Protein AF-A0A815SU12-F1 (afdb_monomer_lite)

Secondary structure (DSSP, 8-state):
-PPPEEE-TTT--EEEGGGSTT-TTSEEETTSGGGHHHHHHHHTTT----S--EEEHHHHHHHHHHHHHHHHHTT------------------TTSTTS----SEE--S-TTSSBTTT----SSEEEPPHHHHHHHHHHH-B---TT-EEESS---SSPPPP-S-EEPPPHHHHHHHHHHHHHHHHHHHHS-SS-TT--S--HHHHHHHHSS-HHHHHHHHHHHGGGSPPPSS--HHHHHHHHHHHHH----HHHHHHHTT----HHHHH-----TTTHHHHTTSSSSS--------

Sequence (297 aa):
MPPKIISCIWCSKITKKNSFDQTKSSWRNICTKGYQWIHQLIEERGSDLETEMLICGKCLTMLYEARKRRETANGGTSLSKRRNKIPKVTKQNDTLDNLINIEGFCGDGNDEEYCIWCLKYSTETVPLSAAERISLLCDYKIYCSPNVRRCVNRCLEIPVQRTNEPTRLTAKQTISIINDLIDEVNRVKLMPIFLENDSVGSEEDFTAWTGWNLNQLMEMTSLIAPHMYKSKHRSPFEAVCMYWIKLKTNLSFRQIGTIFKIQTTEESIRRRVPSEKYFKKSRKKTRSSKTGTRSCK

Structure (mmCIF, N/CA/C/O backbone):
data_AF-A0A815SU12-F1
#
_entry.id   AF-A0A815SU12-F1
#
loop_
_atom_site.group_PDB
_atom_site.id
_atom_site.type_symbol
_atom_site.label_atom_id
_atom_site.label_alt_id
_atom_site.label_comp_id
_atom_site.label_asym_id
_atom_site.label_entity_id
_atom_site.label_seq_id
_atom_site.pdbx_PDB_ins_code
_atom_site.Cartn_x
_atom_site.Cartn_y
_atom_site.Cartn_z
_atom_site.occupancy
_atom_site.B_iso_or_equiv
_atom_site.auth_seq_id
_atom_site.auth_comp_id
_atom_site.auth_asym_id
_atom_site.auth_atom_id
_atom_site.pdbx_PDB_model_num
ATOM 1 N N . MET A 1 1 ? -34.048 -19.976 50.543 1.00 58.56 1 MET A N 1
ATOM 2 C CA . MET A 1 1 ? -34.479 -18.650 50.043 1.00 58.56 1 MET A CA 1
ATOM 3 C C . MET A 1 1 ? -34.152 -18.557 48.559 1.00 58.56 1 MET A C 1
ATOM 5 O O . MET A 1 1 ? -33.020 -18.886 48.210 1.00 58.56 1 MET A O 1
ATOM 9 N N . PRO A 1 2 ? -35.102 -18.177 47.687 1.00 64.62 2 PRO A N 1
ATOM 10 C CA . PRO A 1 2 ? -34.825 -17.998 46.263 1.00 64.62 2 PRO A CA 1
ATOM 11 C C . PRO A 1 2 ? -33.762 -16.901 46.055 1.00 64.62 2 PRO A C 1
ATOM 13 O O . PRO A 1 2 ? -33.751 -15.915 46.799 1.00 64.62 2 PRO A O 1
ATOM 16 N N . PRO A 1 3 ? -32.841 -17.059 45.086 1.00 70.38 3 PRO A N 1
ATOM 17 C CA . PRO A 1 3 ? -31.810 -16.062 44.826 1.00 70.38 3 PRO A CA 1
ATOM 18 C C . PRO A 1 3 ? -32.461 -14.753 44.369 1.00 70.38 3 PRO A C 1
ATOM 20 O O . PRO A 1 3 ? -33.195 -14.738 43.382 1.00 70.38 3 PRO A O 1
ATOM 23 N N . LYS A 1 4 ? -32.178 -13.646 45.069 1.00 75.69 4 LYS A N 1
ATOM 24 C CA . LYS A 1 4 ? -32.625 -12.315 44.636 1.00 75.69 4 LYS A CA 1
ATOM 25 C C . LYS A 1 4 ? -32.015 -12.010 43.264 1.00 75.69 4 LYS A C 1
ATOM 27 O O . LYS A 1 4 ? -30.797 -12.099 43.084 1.00 75.69 4 LYS A O 1
ATOM 32 N N . ILE A 1 5 ? -32.870 -11.690 42.304 1.00 78.06 5 ILE A N 1
ATOM 33 C CA . ILE A 1 5 ? -32.485 -11.266 40.962 1.00 78.06 5 ILE A CA 1
ATOM 34 C C . ILE A 1 5 ? -32.312 -9.750 40.991 1.00 78.06 5 ILE A C 1
ATOM 36 O O . ILE A 1 5 ? -33.122 -9.051 41.593 1.00 78.06 5 ILE A O 1
ATOM 40 N N . ILE A 1 6 ? -31.250 -9.254 40.369 1.00 82.81 6 ILE A N 1
ATOM 41 C CA . ILE A 1 6 ? -30.993 -7.821 40.218 1.00 82.81 6 ILE A CA 1
ATOM 42 C C . ILE A 1 6 ? -30.807 -7.490 38.740 1.00 82.81 6 ILE A C 1
ATOM 44 O O . ILE A 1 6 ? -30.252 -8.294 37.988 1.00 82.81 6 ILE A O 1
ATOM 48 N N . SER A 1 7 ? -31.267 -6.315 38.324 1.00 84.19 7 SER A N 1
ATOM 49 C CA . SER A 1 7 ? -31.170 -5.828 36.949 1.00 84.19 7 SER A CA 1
ATOM 50 C C . SER A 1 7 ? -30.449 -4.481 36.894 1.00 84.19 7 SER A C 1
ATOM 52 O O . SER A 1 7 ? -30.470 -3.698 37.840 1.00 84.19 7 SER A O 1
ATOM 54 N N . CYS A 1 8 ? -29.754 -4.224 35.786 1.00 87.31 8 CYS A N 1
ATOM 55 C CA . CYS A 1 8 ? -29.162 -2.921 35.510 1.00 87.31 8 CYS A CA 1
ATOM 56 C C . CYS A 1 8 ? -30.258 -1.969 35.055 1.00 87.31 8 CYS A C 1
ATOM 58 O O . CYS A 1 8 ? -30.873 -2.223 34.025 1.00 87.31 8 CYS A O 1
ATOM 60 N N . ILE A 1 9 ? -30.424 -0.840 35.734 1.00 87.81 9 ILE A N 1
ATOM 61 C CA . ILE A 1 9 ? -31.431 0.159 35.358 1.00 87.81 9 ILE A CA 1
ATOM 62 C C . ILE A 1 9 ? -31.199 0.762 33.961 1.00 87.81 9 ILE A C 1
ATOM 64 O O . ILE A 1 9 ? -32.130 1.217 33.312 1.00 87.81 9 ILE A O 1
ATOM 68 N N . TRP A 1 10 ? -29.958 0.738 33.461 1.00 87.00 10 TRP A N 1
ATOM 69 C CA . TRP A 1 10 ? -29.617 1.364 32.180 1.00 87.00 10 TRP A CA 1
ATOM 70 C C . TRP A 1 10 ? -29.734 0.433 30.966 1.00 87.00 10 TRP A C 1
ATOM 72 O O . TRP A 1 10 ? -30.158 0.864 29.895 1.00 87.00 10 TRP A O 1
ATOM 82 N N . CYS A 1 11 ? -29.310 -0.826 31.110 1.00 88.56 11 CYS A N 1
ATOM 83 C CA . CYS A 1 11 ? -29.261 -1.799 30.009 1.00 88.56 11 CYS A CA 1
ATOM 84 C C . CYS A 1 11 ? -30.114 -3.048 30.245 1.00 88.56 11 CYS A C 1
ATOM 86 O O . CYS A 1 11 ? -29.986 -4.018 29.502 1.00 88.56 11 CYS A O 1
ATOM 88 N N . SER A 1 12 ? -30.901 -3.073 31.321 1.00 86.69 12 SER A N 1
ATOM 89 C CA . SER A 1 12 ? -31.755 -4.191 31.744 1.00 86.69 12 SER A CA 1
ATOM 90 C C . SER A 1 12 ? -31.038 -5.530 31.948 1.00 86.69 12 SER A C 1
ATOM 92 O O . SER A 1 12 ? -31.682 -6.555 32.150 1.00 86.69 12 SER A O 1
ATOM 94 N N . LYS A 1 13 ? -29.697 -5.558 31.938 1.00 86.38 13 LYS A N 1
ATOM 95 C CA . LYS A 1 13 ? -28.917 -6.782 32.153 1.00 86.38 13 LYS A CA 1
ATOM 96 C C . LYS A 1 13 ? -29.215 -7.358 33.534 1.00 86.38 13 LYS A C 1
ATOM 98 O O . LYS A 1 13 ? -29.107 -6.643 34.522 1.00 86.38 13 LYS A O 1
ATOM 103 N N . ILE A 1 14 ? -29.525 -8.648 33.598 1.00 84.38 14 ILE A N 1
ATOM 104 C CA . ILE A 1 14 ? -29.894 -9.347 34.831 1.00 84.38 14 ILE A CA 1
ATOM 105 C C . ILE A 1 14 ? -28.691 -10.120 35.393 1.00 84.38 14 ILE A C 1
ATOM 107 O O . ILE A 1 14 ? -27.918 -10.709 34.636 1.00 84.38 14 ILE A O 1
ATOM 111 N N . THR A 1 15 ? -28.527 -10.147 36.718 1.00 81.88 15 THR A N 1
ATOM 112 C CA . THR A 1 15 ? -27.584 -11.041 37.408 1.00 81.88 15 THR A CA 1
ATOM 113 C C . THR A 1 15 ? -28.170 -11.589 38.716 1.00 81.88 15 THR A C 1
ATOM 115 O O . THR A 1 15 ? -29.121 -11.041 39.275 1.00 81.88 15 THR A O 1
ATOM 118 N N . LYS A 1 16 ? -27.623 -12.705 39.213 1.00 79.31 16 LYS A N 1
ATOM 119 C CA . LYS A 1 16 ? -28.062 -13.344 40.468 1.00 79.31 16 LYS A CA 1
ATOM 120 C C . LYS A 1 16 ? -27.259 -12.774 41.644 1.00 79.31 16 LYS A C 1
ATOM 122 O O . LYS A 1 16 ? -26.034 -12.773 41.596 1.00 79.31 16 LYS A O 1
ATOM 127 N N . LYS A 1 17 ? -27.914 -12.342 42.730 1.00 67.12 17 LYS A N 1
ATOM 128 C CA . LYS A 1 17 ? -27.255 -11.692 43.891 1.00 67.12 17 LYS A CA 1
ATOM 129 C C . LYS A 1 17 ? -26.182 -12.562 44.570 1.00 67.12 17 LYS A C 1
ATOM 131 O O . LYS A 1 17 ? -25.240 -12.028 45.136 1.00 67.12 17 LYS A O 1
ATOM 136 N N . ASN A 1 18 ? -26.245 -13.888 44.438 1.00 62.38 18 ASN A N 1
ATOM 137 C CA . ASN A 1 18 ? -25.223 -14.790 44.988 1.00 62.38 18 ASN A CA 1
ATOM 138 C C . ASN A 1 18 ? -23.873 -14.717 44.239 1.00 62.38 18 ASN A C 1
ATOM 140 O O . ASN A 1 18 ? -22.867 -15.165 44.772 1.00 62.38 18 ASN A O 1
ATOM 144 N N . SER A 1 19 ? -23.823 -14.138 43.030 1.00 55.91 19 SER A N 1
ATOM 145 C CA . SER A 1 19 ? -22.572 -13.902 42.284 1.00 55.91 19 SER A CA 1
ATOM 146 C C . SER A 1 19 ? -21.975 -12.510 42.535 1.00 55.91 19 SER A C 1
ATOM 148 O O . SER A 1 19 ? -20.996 -12.119 41.891 1.00 55.91 19 SER A O 1
ATOM 150 N N . PHE A 1 20 ? -22.590 -11.722 43.421 1.00 51.97 20 PHE A N 1
ATOM 151 C CA . PHE A 1 20 ? -22.231 -10.322 43.633 1.00 51.97 20 PHE A CA 1
ATOM 152 C C . PHE A 1 20 ? -20.907 -10.173 44.391 1.00 51.97 20 PHE A C 1
ATOM 154 O O . PHE A 1 20 ? -20.149 -9.247 44.112 1.00 51.97 20 PHE A O 1
ATOM 161 N N . ASP A 1 21 ? -20.567 -11.122 45.270 1.00 50.25 21 ASP A N 1
ATOM 162 C CA . ASP A 1 21 ? -19.309 -11.079 46.027 1.00 50.25 21 ASP A CA 1
ATOM 163 C C . ASP A 1 21 ? -18.061 -11.311 45.162 1.00 50.25 21 ASP A C 1
ATOM 165 O O . ASP A 1 21 ? -17.010 -10.753 45.464 1.00 50.25 21 ASP A O 1
ATOM 169 N N . GLN A 1 22 ? -18.176 -12.022 44.034 1.00 47.34 22 GLN A N 1
ATOM 170 C CA . GLN A 1 22 ? -17.059 -12.217 43.095 1.00 47.34 22 GLN A CA 1
ATOM 171 C C . GLN A 1 22 ? -16.900 -11.064 42.091 1.00 47.34 22 GLN A C 1
ATOM 173 O O . GLN A 1 22 ? -15.888 -10.969 41.403 1.00 47.34 22 GLN A O 1
ATOM 178 N N . THR A 1 23 ? -17.882 -10.161 42.005 1.00 51.72 23 THR A N 1
ATOM 179 C CA . THR A 1 23 ? -17.911 -9.065 41.023 1.00 51.72 23 THR A CA 1
ATOM 180 C C . THR A 1 23 ? -18.267 -7.718 41.653 1.00 51.72 23 THR A C 1
ATOM 182 O O . THR A 1 23 ? -18.854 -6.856 40.990 1.00 51.72 23 THR A O 1
ATOM 185 N N . LYS A 1 24 ? -17.861 -7.490 42.914 1.00 48.62 24 LYS A N 1
ATOM 186 C CA . LYS A 1 24 ? -18.004 -6.201 43.629 1.00 48.62 24 LYS A CA 1
ATOM 187 C C . LYS A 1 24 ? -17.468 -4.995 42.843 1.00 48.62 24 LYS A C 1
ATOM 189 O O . LYS A 1 24 ? -17.856 -3.862 43.117 1.00 48.62 24 LYS A O 1
ATOM 194 N N . SER A 1 25 ? -16.613 -5.201 41.842 1.00 55.25 25 SER A N 1
ATOM 195 C CA . SER A 1 25 ? -16.131 -4.157 40.930 1.00 55.25 25 SER A CA 1
ATOM 196 C C . SER A 1 25 ? -17.114 -3.768 39.813 1.00 55.25 25 SER A C 1
ATOM 198 O O . SER A 1 25 ? -16.905 -2.739 39.179 1.00 55.25 25 SER A O 1
ATOM 200 N N . SER A 1 26 ? -18.191 -4.524 39.570 1.00 70.25 26 SER A N 1
ATOM 201 C CA . SER A 1 26 ? -19.014 -4.365 38.359 1.00 70.25 26 SER A CA 1
ATOM 202 C C . SER A 1 26 ? -20.442 -3.873 38.576 1.00 70.25 26 SER A C 1
ATOM 204 O O . SER A 1 26 ? -21.136 -3.657 37.590 1.00 70.25 26 SER A O 1
ATOM 206 N N . TRP A 1 27 ? -20.899 -3.660 39.809 1.00 81.00 27 TRP A N 1
ATOM 207 C CA . TRP A 1 27 ? -22.243 -3.135 40.073 1.00 81.00 27 TRP A CA 1
ATOM 208 C C . TRP A 1 27 ? -22.199 -2.081 41.175 1.00 81.00 27 TRP A C 1
ATOM 210 O O . TRP A 1 27 ? -21.445 -2.203 42.147 1.00 81.00 27 TRP A O 1
ATOM 220 N N . ARG A 1 28 ? -22.972 -1.010 41.007 1.00 82.31 28 ARG A N 1
ATOM 221 C CA . ARG A 1 28 ? -23.011 0.125 41.934 1.00 82.31 28 ARG A CA 1
ATOM 222 C C . ARG A 1 28 ? -24.454 0.478 42.257 1.00 82.31 28 ARG A C 1
ATOM 224 O O . ARG A 1 28 ? -25.295 0.518 41.364 1.00 82.31 28 ARG A O 1
ATOM 231 N N . ASN A 1 29 ? -24.708 0.733 43.537 1.00 83.31 29 ASN A N 1
ATOM 232 C CA . ASN A 1 29 ? -25.958 1.319 43.992 1.00 83.31 29 ASN A CA 1
ATOM 233 C C . ASN A 1 29 ? -25.878 2.837 43.788 1.00 83.31 29 ASN A C 1
ATOM 235 O O . ASN A 1 29 ? -24.994 3.498 44.345 1.00 83.31 29 ASN A O 1
ATOM 239 N N . ILE A 1 30 ? -26.780 3.365 42.964 1.00 82.06 30 ILE A N 1
ATOM 240 C CA . ILE A 1 30 ? -26.801 4.785 42.600 1.00 82.06 30 ILE A CA 1
ATOM 241 C C . ILE A 1 30 ? -27.661 5.637 43.538 1.00 82.06 30 ILE A C 1
ATOM 243 O O . ILE A 1 30 ? -27.731 6.845 43.355 1.00 82.06 30 ILE A O 1
ATOM 247 N N . CYS A 1 31 ? -28.249 5.076 44.596 1.00 79.50 31 CYS A N 1
ATOM 248 C CA . CYS A 1 31 ? -28.973 5.845 45.616 1.00 79.50 31 CYS A CA 1
ATOM 249 C C . CYS A 1 31 ? -28.047 6.670 46.537 1.00 79.50 31 CYS A C 1
ATOM 251 O O . CYS A 1 31 ? -28.515 7.344 47.451 1.00 79.50 31 CYS A O 1
ATOM 253 N N . THR A 1 32 ? -26.725 6.627 46.337 1.00 78.19 32 THR A N 1
ATOM 254 C CA . THR A 1 32 ? -25.772 7.431 47.118 1.00 78.19 32 THR A CA 1
ATOM 255 C C . THR A 1 32 ? -25.616 8.842 46.539 1.00 78.19 32 THR A C 1
ATOM 257 O O . THR A 1 32 ? -25.733 9.050 45.331 1.00 78.19 32 THR A O 1
ATOM 260 N N . LYS A 1 33 ? -25.294 9.830 47.394 1.00 74.31 33 LYS A N 1
ATOM 261 C CA . LYS A 1 33 ? -25.188 11.258 47.012 1.00 74.31 33 LYS A CA 1
ATOM 262 C C . LYS A 1 33 ? -24.281 11.518 45.796 1.00 74.31 33 LYS A C 1
ATOM 264 O O . LYS A 1 33 ? -24.535 12.446 45.039 1.00 74.31 33 LYS A O 1
ATOM 269 N N . GLY A 1 34 ? -23.258 10.688 45.570 1.00 76.69 34 GLY A N 1
ATOM 270 C CA . GLY A 1 34 ? -22.331 10.830 44.438 1.00 76.69 34 GLY A CA 1
ATOM 271 C C . GLY A 1 34 ? -22.946 10.580 43.053 1.00 76.69 34 GLY A C 1
ATOM 272 O O . GLY A 1 34 ? -22.363 10.987 42.047 1.00 76.69 34 GLY A O 1
ATOM 273 N N . TYR A 1 35 ? -24.123 9.950 42.985 1.00 83.62 35 TYR A N 1
ATOM 274 C CA . TYR A 1 35 ? -24.791 9.592 41.731 1.00 83.62 35 TYR A CA 1
ATOM 275 C C . TYR A 1 35 ? -26.110 10.340 41.504 1.00 83.62 35 TYR A C 1
ATOM 277 O O . TYR A 1 35 ? -26.849 9.970 40.602 1.00 83.62 35 TYR A O 1
ATOM 285 N N . GLN A 1 36 ? -26.401 11.414 42.250 1.00 81.88 36 GLN A N 1
ATOM 286 C CA . GLN A 1 36 ? -27.638 12.203 42.079 1.00 81.88 36 GLN A CA 1
ATOM 287 C C . GLN A 1 36 ? -27.864 12.690 40.639 1.00 81.88 36 GLN A C 1
ATOM 289 O O . GLN A 1 36 ? -28.989 12.723 40.162 1.00 81.88 36 GLN A O 1
ATOM 294 N N . TRP A 1 37 ? -26.794 12.994 39.906 1.00 83.69 37 TRP A N 1
ATOM 295 C CA . TRP A 1 37 ? -26.878 13.378 38.494 1.00 83.69 37 TRP A CA 1
ATOM 296 C C . TRP A 1 37 ? -27.376 12.247 37.573 1.00 83.69 37 TRP A C 1
ATOM 298 O O . TRP A 1 37 ? -27.890 12.519 36.495 1.00 83.69 37 TRP A O 1
ATOM 308 N N . ILE A 1 38 ? -27.222 10.980 37.976 1.00 85.12 38 ILE A N 1
ATOM 309 C CA . ILE A 1 38 ? -27.752 9.825 37.239 1.00 85.12 38 ILE A CA 1
ATOM 310 C C . ILE A 1 38 ? -29.265 9.714 37.448 1.00 85.12 38 ILE A C 1
ATOM 312 O O . ILE A 1 38 ? -29.958 9.308 36.523 1.00 85.12 38 ILE A O 1
ATOM 316 N N . HIS A 1 39 ? -29.786 10.113 38.616 1.00 82.62 39 HIS A N 1
ATOM 317 C CA . HIS A 1 39 ? -31.233 10.110 38.879 1.00 82.62 39 HIS A CA 1
ATOM 318 C C . HIS A 1 39 ? -31.974 11.008 37.893 1.00 82.62 39 HIS A C 1
ATOM 320 O O . HIS A 1 39 ? -32.926 10.547 37.283 1.00 82.62 39 HIS A O 1
ATOM 326 N N . GLN A 1 40 ? -31.457 12.212 37.626 1.00 80.75 40 GLN A N 1
ATOM 327 C CA . GLN A 1 40 ? -32.030 13.121 36.623 1.00 80.75 40 GLN A CA 1
ATOM 328 C C . GLN A 1 40 ? -32.138 12.467 35.233 1.00 80.75 40 GLN A C 1
ATOM 330 O O . GLN A 1 40 ? -33.163 12.574 34.572 1.00 80.75 40 GLN A O 1
ATOM 335 N N . LEU A 1 41 ? -31.115 11.712 34.811 1.00 82.50 41 LEU A N 1
ATOM 336 C CA . LEU A 1 41 ? -31.127 11.002 33.523 1.00 82.50 41 LEU A CA 1
ATOM 337 C C . LEU A 1 41 ? -32.112 9.823 33.487 1.00 82.50 41 LEU A C 1
ATOM 339 O O . LEU A 1 41 ? -32.550 9.413 32.413 1.00 82.50 41 LEU A O 1
ATOM 343 N N . ILE A 1 42 ? -32.405 9.226 34.642 1.00 82.50 42 ILE A N 1
ATOM 344 C CA . ILE A 1 42 ? -33.359 8.118 34.770 1.00 82.50 42 ILE A CA 1
ATOM 345 C C . ILE A 1 42 ? -34.792 8.659 34.817 1.00 82.50 42 ILE A C 1
ATOM 347 O O . ILE A 1 42 ? -35.667 8.098 34.158 1.00 82.50 42 ILE A O 1
ATOM 351 N N . GLU A 1 43 ? -35.015 9.769 35.521 1.00 80.75 43 GLU A N 1
ATOM 352 C CA . GLU A 1 43 ? -36.284 10.505 35.547 1.00 80.75 43 GLU A CA 1
ATOM 353 C C . GLU A 1 43 ? -36.673 10.989 34.144 1.00 80.75 43 GLU A C 1
ATOM 355 O O . GLU A 1 43 ? -37.800 10.758 33.713 1.00 80.75 43 GLU A O 1
ATOM 360 N N . GLU A 1 44 ? -35.725 11.541 33.374 1.00 79.50 44 GLU A N 1
ATOM 361 C CA . GLU A 1 44 ? -35.931 11.901 31.958 1.00 79.50 44 GLU A CA 1
ATOM 362 C C . GLU A 1 44 ? -36.373 10.707 31.089 1.00 79.50 44 GLU A C 1
ATOM 364 O O . GLU A 1 44 ? -37.023 10.885 30.059 1.00 79.50 44 GLU A O 1
ATOM 369 N N . ARG A 1 45 ? -36.032 9.479 31.494 1.00 77.00 45 ARG A N 1
ATOM 370 C CA . ARG A 1 45 ? -36.415 8.235 30.811 1.00 77.00 45 ARG A CA 1
ATOM 371 C C . ARG A 1 45 ? -37.750 7.652 31.279 1.00 77.00 45 ARG A C 1
ATOM 373 O O . ARG A 1 45 ? -38.154 6.624 30.738 1.00 77.00 45 ARG A O 1
ATOM 380 N N . GLY A 1 46 ? -38.415 8.266 32.259 1.00 71.00 46 GLY A N 1
ATOM 381 C CA . GLY A 1 46 ? -39.719 7.824 32.759 1.00 71.00 46 GLY A CA 1
ATOM 382 C C . GLY A 1 46 ? -39.689 6.467 33.466 1.00 71.00 46 GLY A C 1
ATOM 383 O O . GLY A 1 46 ? -40.611 5.677 33.303 1.00 71.00 46 GLY A O 1
ATOM 384 N N . SER A 1 47 ? -38.611 6.147 34.191 1.00 71.31 47 SER A N 1
ATOM 385 C CA . SER A 1 47 ? -38.531 4.907 34.980 1.00 71.31 47 SER A CA 1
ATOM 386 C C . SER A 1 47 ? -38.996 5.135 36.420 1.00 71.31 47 SER A C 1
ATOM 388 O O . SER A 1 47 ? -38.435 5.980 37.116 1.00 71.31 47 SER A O 1
ATOM 390 N N . ASP A 1 48 ? -39.978 4.353 36.874 1.00 60.94 48 ASP A N 1
ATOM 391 C CA . ASP A 1 48 ? -40.521 4.442 38.233 1.00 60.94 48 ASP A CA 1
ATOM 392 C C . ASP A 1 48 ? -39.482 4.038 39.300 1.00 60.94 48 ASP A C 1
ATOM 394 O O . ASP A 1 48 ? -38.807 3.009 39.205 1.00 60.94 48 ASP A O 1
ATOM 398 N N . LEU A 1 49 ? -39.341 4.880 40.330 1.00 59.91 49 LEU A N 1
ATOM 399 C CA . LEU A 1 49 ? -38.213 4.907 41.276 1.00 59.91 49 LEU A CA 1
ATOM 400 C C . LEU A 1 49 ? -38.297 3.915 42.462 1.00 59.91 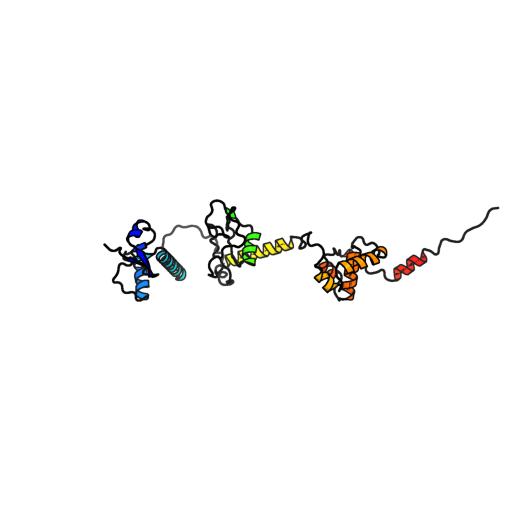49 LEU A C 1
ATOM 402 O O . LEU A 1 49 ? -37.511 4.020 43.402 1.00 59.91 49 LEU A O 1
ATOM 406 N N . GLU A 1 50 ? -39.213 2.945 42.467 1.00 57.88 50 GLU A N 1
ATOM 407 C CA . GLU A 1 50 ? -39.551 2.202 43.698 1.00 57.88 50 GLU A CA 1
ATOM 408 C C . GLU A 1 50 ? -38.576 1.073 44.103 1.00 57.88 50 GLU A C 1
ATOM 410 O O . GLU A 1 50 ? -38.678 0.536 45.207 1.00 57.88 50 GLU A O 1
ATOM 415 N N . THR A 1 51 ? -37.600 0.697 43.265 1.00 61.00 51 THR A N 1
ATOM 416 C CA . THR A 1 51 ? -36.708 -0.458 43.524 1.00 61.00 51 THR A CA 1
ATOM 417 C C . THR A 1 51 ? -35.223 -0.097 43.631 1.00 61.00 51 THR A C 1
ATOM 419 O O . THR A 1 51 ? -34.777 0.932 43.133 1.00 61.00 51 THR A O 1
ATOM 422 N N . GLU A 1 52 ? -34.439 -0.955 44.314 1.00 68.81 52 GLU A N 1
ATOM 423 C CA . GLU A 1 52 ? -32.977 -0.821 44.466 1.00 68.81 52 GLU A CA 1
ATOM 424 C C . GLU A 1 52 ? -32.313 -0.494 43.114 1.00 68.81 52 GLU A C 1
ATOM 426 O O . GLU A 1 52 ? -32.172 -1.359 42.247 1.00 68.81 52 GLU A O 1
ATOM 431 N N . MET A 1 53 ? -31.867 0.755 42.947 1.00 77.00 53 MET A N 1
ATOM 432 C CA . MET A 1 53 ? -31.279 1.211 41.693 1.00 77.00 53 MET A CA 1
ATOM 433 C C . MET A 1 53 ? -29.837 0.735 41.571 1.00 77.00 53 MET A C 1
ATOM 435 O O . MET A 1 53 ? -28.898 1.312 42.134 1.00 77.00 53 MET A O 1
ATOM 439 N N . LEU A 1 54 ? -29.660 -0.343 40.815 1.00 85.38 54 LEU A N 1
ATOM 440 C CA . LEU A 1 54 ? -28.356 -0.896 40.497 1.00 85.38 54 LEU A CA 1
ATOM 441 C C . LEU A 1 54 ? -27.994 -0.583 39.051 1.00 85.38 54 LEU A C 1
ATOM 443 O O . LEU A 1 54 ? -28.769 -0.799 38.121 1.00 85.38 54 LEU A O 1
ATOM 447 N N . ILE A 1 55 ? -26.769 -0.109 38.855 1.00 86.25 55 ILE A N 1
ATOM 448 C CA . ILE A 1 55 ? -26.182 0.082 37.532 1.00 86.25 55 ILE A CA 1
ATOM 449 C C . ILE A 1 55 ? -24.957 -0.813 37.385 1.00 86.25 55 ILE A C 1
ATOM 451 O O . ILE A 1 55 ? -24.154 -0.955 38.314 1.00 86.25 55 ILE A O 1
ATOM 455 N N . CYS A 1 56 ? -24.803 -1.433 36.216 1.00 88.00 56 CYS A N 1
ATOM 456 C CA . CYS A 1 56 ? -23.593 -2.184 35.915 1.00 88.00 56 CYS A CA 1
ATOM 457 C C . CYS A 1 56 ? -22.438 -1.228 35.570 1.00 88.00 56 CYS A C 1
ATOM 459 O O . CYS A 1 56 ? -22.644 -0.128 35.059 1.00 88.00 56 CYS A O 1
ATOM 461 N N . GLY A 1 57 ? -21.206 -1.664 35.814 1.00 82.88 57 GLY A N 1
ATOM 462 C CA . GLY A 1 57 ? -19.997 -0.855 35.689 1.00 82.88 57 GLY A CA 1
ATOM 463 C C . GLY A 1 57 ? -19.792 -0.345 34.270 1.00 82.88 57 GLY A C 1
ATOM 464 O O . GLY A 1 57 ? -19.428 0.807 34.096 1.00 82.88 57 GLY A O 1
ATOM 465 N N . LYS A 1 58 ? -20.136 -1.151 33.254 1.00 85.00 58 LYS A N 1
ATOM 466 C CA . LYS A 1 58 ? -20.083 -0.718 31.849 1.00 85.00 58 LYS A CA 1
ATOM 467 C C . LYS A 1 58 ? -20.997 0.482 31.592 1.00 85.00 58 LYS A C 1
ATOM 469 O O . LYS A 1 58 ? -20.562 1.470 31.016 1.00 85.00 58 LYS A O 1
ATOM 474 N N . CYS A 1 59 ? -22.249 0.412 32.047 1.00 85.94 59 CYS A N 1
ATOM 475 C CA . CYS A 1 59 ? -23.196 1.515 31.891 1.00 85.94 59 CYS A CA 1
ATOM 476 C C . CYS A 1 59 ? -22.785 2.735 32.711 1.00 85.94 59 CYS A C 1
ATOM 478 O O . CYS A 1 59 ? -22.893 3.853 32.222 1.00 85.94 59 CYS A O 1
ATOM 480 N N . LEU A 1 60 ? -22.254 2.526 33.916 1.00 86.25 60 LEU A N 1
ATOM 481 C CA . LEU A 1 60 ? -21.749 3.614 34.741 1.00 86.25 60 LEU A CA 1
ATOM 482 C C . LEU A 1 60 ? -20.593 4.359 34.061 1.00 86.25 60 LEU A C 1
ATOM 484 O O . LEU A 1 60 ? -20.624 5.585 33.995 1.00 86.25 60 LEU A O 1
ATOM 488 N N . THR A 1 61 ? -19.608 3.638 33.520 1.00 84.50 61 THR A N 1
ATOM 489 C CA . THR A 1 61 ? -18.481 4.234 32.786 1.00 84.50 61 THR A CA 1
ATOM 490 C C . THR A 1 61 ? -18.967 5.025 31.576 1.00 84.50 61 THR A C 1
ATOM 492 O O . THR A 1 61 ? -18.584 6.183 31.422 1.00 84.50 61 THR A O 1
ATOM 495 N N . MET A 1 62 ? -19.879 4.458 30.776 1.00 86.75 62 MET A N 1
ATOM 496 C CA . MET A 1 62 ? -20.461 5.168 29.629 1.00 86.75 62 MET A CA 1
ATOM 497 C C . MET A 1 62 ? -21.136 6.480 30.040 1.00 86.75 62 MET A C 1
ATOM 499 O O . MET A 1 62 ? -20.947 7.504 29.385 1.00 86.75 62 MET A O 1
ATOM 503 N N . LEU A 1 63 ? -21.898 6.476 31.138 1.00 86.81 63 LEU A N 1
ATOM 504 C CA . LEU A 1 63 ? -22.550 7.686 31.636 1.00 86.81 63 LEU A CA 1
ATOM 505 C C . LEU A 1 63 ? -21.536 8.737 32.103 1.00 86.81 63 LEU A C 1
ATOM 507 O O . LEU A 1 63 ? -21.714 9.922 31.822 1.00 86.81 63 LEU A O 1
ATOM 511 N N . TYR A 1 64 ? -20.467 8.329 32.794 1.00 85.62 64 TYR A N 1
ATOM 512 C CA . TYR A 1 64 ? -19.410 9.251 33.223 1.00 85.62 64 TYR A CA 1
ATOM 513 C C . TYR A 1 64 ? -18.696 9.900 32.041 1.00 85.62 64 TYR A C 1
ATOM 515 O O . TYR A 1 64 ? -18.447 11.106 32.055 1.00 85.62 64 TYR A O 1
ATOM 523 N N . GLU A 1 65 ? -18.387 9.123 31.008 1.00 84.12 65 GLU A N 1
ATOM 524 C CA . GLU A 1 65 ? -17.771 9.657 29.799 1.00 84.12 65 GLU A CA 1
ATOM 525 C C . GLU A 1 65 ? -18.703 10.617 29.067 1.00 84.12 65 GLU A C 1
ATOM 527 O O . GLU A 1 65 ? -18.274 11.704 28.681 1.00 84.12 65 GLU A O 1
ATOM 532 N N . ALA A 1 66 ? -19.983 10.264 28.925 1.00 82.75 66 ALA A N 1
ATOM 533 C CA . ALA A 1 66 ? -20.979 11.140 28.317 1.00 82.75 66 ALA A CA 1
ATOM 534 C C . ALA A 1 66 ? -21.098 12.471 29.077 1.00 82.75 66 ALA A C 1
ATOM 536 O O . ALA A 1 66 ? -21.141 13.538 28.463 1.00 82.75 66 ALA A O 1
ATOM 537 N N . ARG A 1 67 ? -21.078 12.424 30.414 1.00 83.50 67 ARG A N 1
ATOM 538 C CA . ARG A 1 67 ? -21.077 13.620 31.261 1.00 83.50 67 ARG A CA 1
ATOM 539 C C . ARG A 1 67 ? -19.820 14.464 31.053 1.00 83.50 67 ARG A C 1
ATOM 541 O O . ARG A 1 67 ? -19.936 15.663 30.815 1.00 83.50 67 ARG A O 1
ATOM 548 N N . LYS A 1 68 ? -18.635 13.849 31.077 1.00 79.94 68 LYS A N 1
ATOM 549 C CA . LYS A 1 68 ? -17.359 14.547 30.858 1.00 79.94 68 LYS A CA 1
ATOM 550 C C . LYS A 1 68 ? -17.327 15.242 29.494 1.00 79.94 68 LYS A C 1
ATOM 552 O O . LYS A 1 68 ? -16.879 16.380 29.407 1.00 79.94 68 LYS A O 1
ATOM 557 N N . ARG A 1 69 ? -17.870 14.594 28.453 1.00 76.94 69 ARG A N 1
ATOM 558 C CA . ARG A 1 69 ? -18.012 15.171 27.103 1.00 76.94 69 ARG A CA 1
ATOM 559 C C . ARG A 1 69 ? -18.932 16.399 27.094 1.00 76.94 69 ARG A C 1
ATOM 561 O O . ARG A 1 69 ? -18.613 17.382 26.430 1.00 76.94 69 ARG A O 1
ATOM 568 N N . ARG A 1 70 ? -20.037 16.381 27.853 1.00 77.56 70 ARG A N 1
ATOM 569 C CA . ARG A 1 70 ? -20.935 17.545 28.002 1.00 77.56 70 ARG A CA 1
ATOM 570 C C . ARG A 1 70 ? -20.273 18.697 28.760 1.00 77.56 70 ARG A C 1
ATOM 572 O O . ARG A 1 70 ? -20.423 19.843 28.355 1.00 77.56 70 ARG A O 1
ATOM 579 N N . GLU A 1 71 ? -19.505 18.409 29.809 1.00 75.75 71 GLU A N 1
ATOM 580 C CA . GLU A 1 71 ? -18.770 19.430 30.575 1.00 75.75 71 GLU A CA 1
ATOM 581 C C . GLU A 1 71 ? -17.673 20.108 29.729 1.00 75.75 71 GLU A C 1
ATOM 583 O O . GLU A 1 71 ? -17.472 21.318 29.832 1.00 75.75 71 GLU A O 1
ATOM 588 N N . THR A 1 72 ? -17.013 19.361 28.836 1.00 71.44 72 THR A N 1
ATOM 589 C CA . THR A 1 72 ? -16.047 19.923 27.876 1.00 71.44 72 THR A CA 1
ATOM 590 C C . THR A 1 72 ? -16.714 20.695 26.737 1.00 71.44 72 THR A C 1
ATOM 592 O O . THR A 1 72 ? -16.181 21.714 26.310 1.00 71.44 72 THR A O 1
ATOM 595 N N . ALA A 1 73 ? -17.880 20.246 26.260 1.00 65.81 73 ALA A N 1
ATOM 596 C CA . ALA A 1 73 ? -18.608 20.904 25.172 1.00 65.81 73 ALA A CA 1
ATOM 597 C C . ALA A 1 73 ? -19.258 22.225 25.611 1.00 65.81 73 ALA A C 1
ATOM 599 O O . ALA A 1 73 ? -19.290 23.181 24.844 1.00 65.81 73 ALA A O 1
ATOM 600 N N . ASN A 1 74 ? -19.716 22.306 26.861 1.00 63.50 74 ASN A N 1
ATOM 601 C CA . ASN A 1 74 ? -20.358 23.503 27.405 1.00 63.50 74 ASN A CA 1
ATOM 602 C C . ASN A 1 74 ? -19.363 24.515 28.006 1.00 63.50 74 ASN A C 1
ATOM 604 O O . ASN A 1 74 ? -19.772 25.389 28.766 1.00 63.50 74 ASN A O 1
ATOM 608 N N . GLY A 1 75 ? -18.067 24.416 27.679 1.00 51.44 75 GLY A N 1
ATOM 609 C CA . GLY A 1 75 ? -17.070 25.422 28.052 1.00 51.44 75 GLY A CA 1
ATOM 610 C C . GLY A 1 75 ? -16.882 25.564 29.562 1.00 51.44 75 GLY A C 1
ATOM 611 O O . GLY A 1 75 ? -16.959 26.672 30.085 1.00 51.44 75 GLY A O 1
ATOM 612 N N . GLY A 1 76 ? -16.651 24.450 30.266 1.00 41.94 76 GLY A N 1
ATOM 613 C CA . GLY A 1 76 ? -16.473 24.421 31.717 1.00 41.94 76 GLY A CA 1
ATOM 614 C C . GLY A 1 76 ? -15.425 25.411 32.241 1.00 41.94 76 GLY A C 1
ATOM 615 O O . GLY A 1 76 ? -14.231 25.115 32.309 1.00 41.94 76 GLY A O 1
ATOM 616 N N . THR A 1 77 ? -15.902 26.564 32.703 1.00 47.81 77 THR A N 1
ATOM 617 C CA . THR A 1 77 ? -15.244 27.481 33.632 1.00 47.81 77 THR A CA 1
ATOM 618 C C . THR A 1 77 ? -15.038 26.764 34.966 1.00 47.81 77 THR A C 1
ATOM 620 O O . THR A 1 77 ? -15.824 26.893 35.901 1.00 47.81 77 THR A O 1
ATOM 623 N N . SER A 1 78 ? -13.959 25.990 35.080 1.00 39.97 78 SER A N 1
ATOM 624 C CA . SER A 1 78 ? -13.498 25.490 36.376 1.00 39.97 78 SER A CA 1
ATOM 625 C C . SER A 1 78 ? -12.466 26.450 36.962 1.00 39.97 78 SER A C 1
ATOM 627 O O . SER A 1 78 ? -11.279 26.423 36.634 1.00 39.97 78 SER A O 1
ATOM 629 N N . LEU A 1 79 ? -12.943 27.305 37.864 1.00 46.47 79 LEU A N 1
ATOM 630 C CA . LEU A 1 79 ? -12.140 28.042 38.832 1.00 46.47 79 LEU A CA 1
ATOM 631 C C . LEU A 1 79 ? -11.321 27.064 39.693 1.00 46.47 79 LEU A C 1
ATOM 633 O O . LEU A 1 79 ? -11.838 26.498 40.652 1.00 46.47 79 LEU A O 1
ATOM 637 N N . SER A 1 80 ? -10.019 26.925 39.433 1.00 34.66 80 SER A N 1
ATOM 638 C CA . SER A 1 80 ? -9.077 26.488 40.473 1.00 34.66 80 SER A CA 1
ATOM 639 C C . SER A 1 80 ? -7.642 26.978 40.240 1.00 34.66 80 SER A C 1
ATOM 641 O O . SER A 1 80 ? -6.887 26.423 39.450 1.00 34.66 80 SER A O 1
ATOM 643 N N . LYS A 1 81 ? -7.291 28.009 41.019 1.00 36.91 81 LYS A N 1
ATOM 644 C CA . LYS A 1 81 ? -5.986 28.308 41.644 1.00 36.91 81 LYS A CA 1
ATOM 645 C C . LYS A 1 81 ? -4.724 28.363 40.762 1.00 36.91 81 LYS A C 1
ATOM 647 O O . LYS A 1 81 ? -3.991 27.396 40.602 1.00 36.91 81 LYS A O 1
ATOM 652 N N . ARG A 1 82 ? -4.402 29.609 40.383 1.00 42.34 82 ARG A N 1
ATOM 653 C CA . ARG A 1 82 ? -3.081 30.274 40.467 1.00 42.34 82 ARG A CA 1
ATOM 654 C C . ARG A 1 82 ? -1.888 29.366 40.828 1.00 42.34 82 ARG A C 1
ATOM 656 O O . ARG A 1 82 ? -1.660 29.069 41.999 1.00 42.34 82 ARG A O 1
ATOM 663 N N . ARG A 1 83 ? -1.004 29.156 39.851 1.00 34.34 83 ARG A N 1
ATOM 664 C CA . ARG A 1 83 ? 0.449 29.315 40.034 1.00 34.34 83 ARG A CA 1
ATOM 665 C C . ARG A 1 83 ? 1.074 29.782 38.720 1.00 34.34 83 ARG A C 1
ATOM 667 O O . ARG A 1 83 ? 0.931 29.137 37.690 1.00 34.34 83 ARG A O 1
ATOM 674 N N . ASN A 1 84 ? 1.721 30.942 38.785 1.00 40.38 84 ASN A N 1
ATOM 675 C CA . ASN A 1 84 ? 2.387 31.622 37.680 1.00 40.38 84 ASN A CA 1
ATOM 676 C C . ASN A 1 84 ? 3.403 30.712 36.976 1.00 40.38 84 ASN A C 1
ATOM 678 O O . ASN A 1 84 ? 4.372 30.285 37.603 1.00 40.38 84 ASN A O 1
ATOM 682 N N . LYS A 1 85 ? 3.246 30.518 35.663 1.00 35.28 85 LYS A N 1
ATOM 683 C CA . LYS A 1 85 ? 4.361 30.275 34.740 1.00 35.28 85 LYS A CA 1
ATOM 684 C C . LYS A 1 85 ? 4.113 31.054 33.445 1.00 35.28 85 LYS A C 1
ATOM 686 O O . LYS A 1 85 ? 3.173 30.782 32.715 1.00 35.28 85 LYS A O 1
ATOM 691 N N . ILE A 1 86 ? 4.960 32.069 33.289 1.00 35.62 86 ILE A N 1
ATOM 692 C CA . ILE A 1 86 ? 5.404 32.829 32.111 1.00 35.62 86 ILE A CA 1
ATOM 693 C C . ILE A 1 86 ? 4.745 32.423 30.772 1.00 35.62 86 ILE A C 1
ATOM 695 O O . ILE A 1 86 ? 4.815 31.252 30.392 1.00 35.62 86 ILE A O 1
ATOM 699 N N . PRO A 1 87 ? 4.182 33.383 30.012 1.00 36.44 87 PRO A N 1
ATOM 700 C CA . PRO A 1 87 ? 3.490 33.109 28.760 1.00 36.44 87 PRO A CA 1
ATOM 701 C C . PRO A 1 87 ? 4.484 32.678 27.677 1.00 36.44 87 PRO A C 1
ATOM 703 O O . PRO A 1 87 ? 5.351 33.446 27.261 1.00 36.44 87 PRO A O 1
ATOM 706 N N . LYS A 1 88 ? 4.346 31.445 27.182 1.00 36.91 88 LYS A N 1
ATOM 707 C CA . LYS A 1 88 ? 4.917 31.052 25.892 1.00 36.91 88 LYS A CA 1
ATOM 708 C C . LYS A 1 88 ? 3.846 31.221 24.826 1.00 36.91 88 LYS A C 1
ATOM 710 O O . LYS A 1 88 ? 2.916 30.431 24.762 1.00 36.91 88 LYS A O 1
ATOM 715 N N . VAL A 1 89 ? 4.026 32.285 24.045 1.00 32.94 89 VAL A N 1
ATOM 716 C CA . VAL A 1 89 ? 3.664 32.443 22.631 1.00 32.94 89 VAL A CA 1
ATOM 717 C C . VAL A 1 89 ? 2.455 31.615 22.199 1.00 32.94 89 VAL A C 1
ATOM 719 O O . VAL A 1 89 ? 2.571 30.447 21.830 1.00 32.94 89 VAL A O 1
ATOM 722 N N . THR A 1 90 ? 1.304 32.275 22.187 1.00 40.09 90 THR A N 1
ATOM 723 C CA . THR A 1 90 ? 0.104 31.869 21.463 1.00 40.09 90 THR A CA 1
ATOM 724 C C . THR A 1 90 ? 0.471 31.665 19.992 1.00 40.09 90 THR A C 1
ATOM 726 O O . THR A 1 90 ? 0.561 32.617 19.220 1.00 40.09 90 THR A O 1
ATOM 729 N N . LYS A 1 91 ? 0.711 30.415 19.586 1.00 37.53 91 LYS A N 1
ATOM 730 C CA . LYS A 1 91 ? 0.547 30.034 18.186 1.00 37.53 91 LYS A CA 1
ATOM 731 C C . LYS A 1 91 ? -0.935 29.764 17.986 1.00 37.53 91 LYS A C 1
ATOM 733 O O . LYS A 1 91 ? -1.452 28.751 18.443 1.00 37.53 91 LYS A O 1
ATOM 738 N N . GLN A 1 92 ? -1.592 30.724 17.344 1.00 41.25 92 GLN A N 1
ATOM 739 C CA . GLN A 1 92 ? -2.855 30.530 16.645 1.00 41.25 92 GLN A CA 1
ATOM 740 C C . GLN A 1 92 ? -2.782 29.213 15.862 1.00 41.25 92 GLN A C 1
ATOM 742 O O . GLN A 1 92 ? -1.913 29.092 15.008 1.00 41.25 92 GLN A O 1
ATOM 747 N N . ASN A 1 93 ? -3.629 28.236 16.190 1.00 40.88 93 ASN A N 1
ATOM 748 C CA . ASN A 1 93 ? -3.908 27.066 15.346 1.00 40.88 93 ASN A CA 1
ATOM 749 C C . ASN A 1 93 ? -5.261 26.397 15.683 1.00 40.88 93 ASN A C 1
ATOM 751 O O . ASN A 1 93 ? -5.497 25.266 15.273 1.00 40.88 93 ASN A O 1
ATOM 755 N N . ASP A 1 94 ? -6.175 27.086 16.378 1.00 45.16 94 ASP A N 1
ATOM 756 C CA . ASP A 1 94 ? -7.496 26.527 16.732 1.00 45.16 94 ASP A CA 1
ATOM 757 C C . ASP A 1 94 ? -8.520 26.580 15.579 1.00 45.16 94 ASP A C 1
ATOM 759 O O . ASP A 1 94 ? -9.654 26.137 15.725 1.00 45.16 94 ASP A O 1
ATOM 763 N N . THR A 1 95 ? -8.145 27.086 14.401 1.00 50.12 95 THR A N 1
ATOM 764 C CA . THR A 1 95 ? -9.039 27.183 13.233 1.00 50.12 95 THR A CA 1
ATOM 765 C C . THR A 1 95 ? -8.914 26.037 12.227 1.00 50.12 95 THR A C 1
ATOM 767 O O . THR A 1 95 ? -9.709 25.992 11.290 1.00 50.12 95 THR A O 1
ATOM 770 N N . LEU A 1 96 ? -7.974 25.095 12.396 1.00 49.31 96 LEU A N 1
ATOM 771 C CA . LEU A 1 96 ? -7.786 23.999 11.430 1.00 49.31 96 LEU A CA 1
ATOM 772 C C . LEU A 1 96 ? -8.501 22.685 11.788 1.00 49.31 96 LEU A C 1
ATOM 774 O O . LEU A 1 96 ? -8.673 21.847 10.905 1.00 49.31 96 LEU A O 1
ATOM 778 N N . ASP A 1 97 ? -8.957 22.505 13.033 1.00 50.16 97 ASP A N 1
ATOM 779 C CA . ASP A 1 97 ? -9.573 21.239 13.475 1.00 50.16 97 ASP A CA 1
ATOM 780 C C . ASP A 1 97 ? -10.932 20.943 12.808 1.00 50.16 97 ASP A C 1
ATOM 782 O O . ASP A 1 97 ? -11.392 19.806 12.832 1.00 50.16 97 ASP A O 1
ATOM 786 N N . ASN A 1 98 ? -11.543 21.926 12.134 1.00 53.09 98 ASN A N 1
ATOM 787 C CA . ASN A 1 98 ? -12.841 21.772 11.464 1.00 53.09 98 ASN A CA 1
ATOM 788 C C . ASN A 1 98 ? -12.765 21.492 9.952 1.00 53.09 98 ASN A C 1
ATOM 790 O O . ASN A 1 98 ? -13.810 21.320 9.326 1.00 53.09 98 ASN A O 1
ATOM 794 N N . LEU A 1 99 ? -11.579 21.482 9.333 1.00 51.12 99 LEU A N 1
ATOM 795 C CA . LEU A 1 99 ? -11.473 21.530 7.865 1.00 51.12 99 LEU A CA 1
ATOM 796 C C . LEU A 1 99 ? -11.321 20.173 7.167 1.00 51.12 99 LEU A C 1
ATOM 798 O O . LEU A 1 99 ? -11.569 20.105 5.966 1.00 51.12 99 LEU A O 1
ATOM 802 N N . ILE A 1 100 ? -10.941 19.095 7.864 1.00 56.47 100 ILE A N 1
ATOM 803 C CA . ILE A 1 100 ? -10.713 17.793 7.213 1.00 56.47 100 ILE A CA 1
ATOM 804 C C . ILE A 1 100 ? -11.193 16.638 8.100 1.00 56.47 100 ILE A C 1
ATOM 806 O O . ILE A 1 100 ? -10.401 15.943 8.734 1.00 56.47 100 ILE A O 1
ATOM 810 N N . ASN A 1 101 ? -12.509 16.428 8.120 1.00 57.12 101 ASN A N 1
ATOM 811 C CA . ASN A 1 101 ? -13.100 15.198 8.641 1.00 57.12 101 ASN A CA 1
ATOM 812 C C . ASN A 1 101 ? -13.127 14.162 7.516 1.00 57.12 101 ASN A C 1
ATOM 814 O O . ASN A 1 101 ? -13.910 14.300 6.576 1.00 57.12 101 ASN A O 1
ATOM 818 N N . ILE A 1 102 ? -12.277 13.138 7.604 1.00 62.78 102 ILE A N 1
ATOM 819 C CA . ILE A 1 102 ? -12.357 11.986 6.703 1.00 62.78 102 ILE A CA 1
ATOM 820 C C . ILE A 1 102 ? -13.143 10.886 7.414 1.00 62.78 102 ILE A C 1
ATOM 822 O O . ILE A 1 102 ? -12.765 10.439 8.497 1.00 62.78 102 ILE A O 1
ATOM 826 N N . GLU A 1 103 ? -14.262 10.488 6.816 1.00 65.38 103 GLU A N 1
ATOM 827 C CA . GLU A 1 103 ? -15.119 9.407 7.304 1.00 65.38 103 GLU A CA 1
ATOM 828 C C . GLU A 1 103 ? -14.771 8.082 6.601 1.00 65.38 103 GLU A C 1
ATOM 830 O O . GLU A 1 103 ? -14.188 8.071 5.517 1.00 65.38 103 GLU A O 1
ATOM 835 N N . GLY A 1 104 ? -15.132 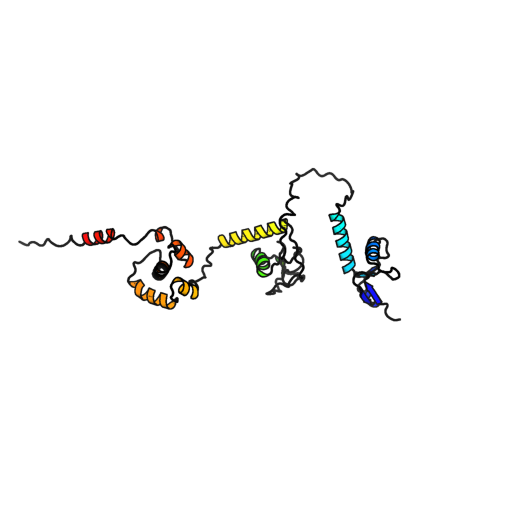6.948 7.211 1.00 67.75 104 GLY A N 1
ATOM 836 C CA . GLY A 1 104 ? -14.945 5.617 6.611 1.00 67.75 104 GLY A CA 1
ATOM 837 C C . GLY A 1 104 ? -13.674 4.868 7.026 1.00 67.75 104 GLY A C 1
ATOM 838 O O . GLY A 1 104 ? -13.386 3.820 6.447 1.00 67.75 104 GLY A O 1
ATOM 839 N N . PHE A 1 105 ? -12.948 5.364 8.031 1.00 71.06 105 PHE A N 1
ATOM 840 C CA . PHE A 1 105 ? -11.848 4.643 8.673 1.00 71.06 105 PHE A CA 1
ATOM 841 C C . PHE A 1 105 ? -12.292 3.972 9.971 1.00 71.06 105 PHE A C 1
ATOM 843 O O . PHE A 1 105 ? -13.180 4.467 10.663 1.00 71.06 105 PHE A O 1
ATOM 850 N N . CY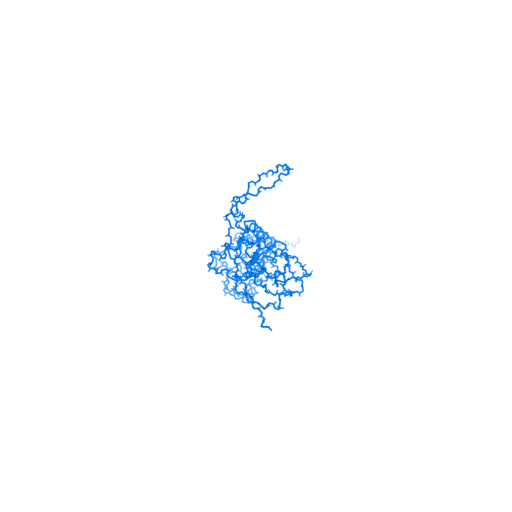S A 1 106 ? -11.649 2.861 10.318 1.00 68.81 106 CYS A N 1
ATOM 851 C CA . CYS A 1 106 ? -11.834 2.173 11.593 1.00 68.81 106 CYS A CA 1
ATOM 852 C C . CYS A 1 106 ? -10.592 2.384 12.478 1.00 68.81 106 CYS A C 1
ATOM 854 O O . CYS A 1 106 ? -9.478 2.117 12.033 1.00 68.81 106 CYS A O 1
ATOM 856 N N . GLY A 1 107 ? -10.766 2.822 13.728 1.00 65.38 107 GLY A N 1
ATOM 857 C CA . GLY A 1 107 ? -9.687 2.962 14.716 1.00 65.38 107 GLY A CA 1
ATOM 858 C C . GLY A 1 107 ? -9.553 4.376 15.290 1.00 65.38 107 GLY A C 1
ATOM 859 O O . GLY A 1 107 ? -9.538 5.358 14.554 1.00 65.38 107 GLY A O 1
ATOM 860 N N . ASP A 1 108 ? -9.429 4.475 16.617 1.00 57.56 108 ASP A N 1
ATOM 861 C CA . ASP A 1 108 ? -9.338 5.738 17.371 1.00 57.56 108 ASP A CA 1
ATOM 862 C C . ASP A 1 108 ? -7.899 6.222 17.616 1.00 57.56 108 ASP A C 1
ATOM 864 O O . ASP A 1 108 ? -7.689 7.350 18.067 1.00 57.56 108 ASP A O 1
ATOM 868 N N . GLY A 1 109 ? -6.902 5.402 17.275 1.00 57.69 109 GLY A N 1
ATOM 869 C CA . GLY A 1 109 ? -5.490 5.687 17.505 1.00 57.69 109 GLY A CA 1
ATOM 870 C C . GLY A 1 109 ? -5.008 5.396 18.932 1.00 57.69 109 GLY A C 1
ATOM 871 O O . GLY A 1 109 ? -3.842 5.671 19.222 1.00 57.69 109 GLY A O 1
ATOM 872 N N . ASN A 1 110 ? -5.831 4.809 19.812 1.00 61.72 110 ASN A N 1
ATOM 873 C CA . ASN A 1 110 ? -5.425 4.351 21.153 1.00 61.72 110 ASN A CA 1
ATOM 874 C C . ASN A 1 110 ? -4.880 2.911 21.124 1.00 61.72 110 ASN A C 1
ATOM 876 O O . ASN A 1 110 ? -5.265 2.029 21.892 1.00 61.72 110 ASN A O 1
ATOM 880 N N . ASP A 1 111 ? -3.949 2.658 20.211 1.00 69.56 111 ASP A N 1
ATOM 881 C CA . ASP A 1 111 ? -3.524 1.301 19.845 1.00 69.56 111 ASP A CA 1
ATOM 882 C C . ASP A 1 111 ? -2.283 0.844 20.619 1.00 69.56 111 ASP A C 1
ATOM 884 O O . ASP A 1 111 ? -1.630 -0.132 20.255 1.00 69.56 111 ASP A O 1
ATOM 888 N N . GLU A 1 112 ? -1.919 1.586 21.662 1.00 72.38 112 GLU A N 1
ATOM 889 C CA . GLU A 1 112 ? -0.642 1.433 22.358 1.00 72.38 112 GLU A CA 1
ATOM 890 C C . GLU A 1 112 ? -0.629 0.214 23.295 1.00 72.38 112 GLU A C 1
ATOM 892 O O . GLU A 1 112 ? 0.434 -0.333 23.595 1.00 72.38 112 GLU A O 1
ATOM 897 N N . GLU A 1 113 ? -1.808 -0.235 23.734 1.00 74.38 113 GLU A N 1
ATOM 898 C CA . GLU A 1 113 ? -1.965 -1.294 24.739 1.00 74.38 113 GLU A CA 1
ATOM 899 C C . GLU A 1 113 ? -2.233 -2.686 24.147 1.00 74.38 113 GLU A C 1
ATOM 901 O O . GLU A 1 113 ? -1.985 -3.700 24.803 1.00 74.38 113 GLU A O 1
ATOM 906 N N . TYR A 1 114 ? -2.735 -2.764 22.913 1.00 82.69 114 TYR A N 1
ATOM 907 C CA . TYR A 1 114 ? -3.207 -4.013 22.310 1.00 82.69 114 TYR A CA 1
ATOM 908 C C . TYR A 1 114 ? -2.529 -4.268 20.971 1.00 82.69 114 TYR A C 1
ATOM 910 O O . TYR A 1 114 ? -2.206 -3.348 20.227 1.00 82.69 114 TYR A O 1
ATOM 918 N N . CYS A 1 115 ? -2.374 -5.544 20.620 1.00 86.44 115 CYS A N 1
ATOM 919 C CA . CYS A 1 115 ? -1.974 -5.897 19.266 1.00 86.44 115 CYS A CA 1
ATOM 920 C C . CYS A 1 115 ? -3.055 -5.464 18.267 1.00 86.44 115 CYS A C 1
ATOM 922 O O . CYS A 1 115 ? -4.202 -5.899 18.381 1.00 86.44 115 CYS A O 1
ATOM 924 N N . ILE A 1 116 ? -2.679 -4.695 17.248 1.00 85.12 116 ILE A N 1
ATOM 925 C CA . ILE A 1 116 ? -3.610 -4.227 16.213 1.00 85.12 116 ILE A CA 1
ATOM 926 C C . ILE A 1 116 ? -4.215 -5.363 15.374 1.00 85.12 116 ILE A C 1
ATOM 928 O O . ILE A 1 116 ? -5.360 -5.255 14.953 1.00 85.12 116 ILE A O 1
ATOM 932 N N . TRP A 1 117 ? -3.509 -6.488 15.205 1.00 86.50 117 TRP A N 1
ATOM 933 C CA . TRP A 1 117 ? -4.037 -7.651 14.479 1.00 86.50 117 TRP A CA 1
ATOM 934 C C . TRP A 1 117 ? -5.035 -8.463 15.291 1.00 86.50 117 TRP A C 1
ATOM 936 O O . TRP A 1 117 ? -6.074 -8.834 14.768 1.00 86.50 117 TRP A O 1
ATOM 946 N N . CYS A 1 118 ? -4.724 -8.808 16.543 1.00 85.69 118 CYS A N 1
ATOM 947 C CA . CYS A 1 118 ? -5.555 -9.746 17.308 1.00 85.69 118 CYS A CA 1
ATOM 948 C C . CYS A 1 118 ? -6.401 -9.094 18.406 1.00 85.69 118 CYS A C 1
ATOM 950 O O . CYS A 1 118 ? -7.154 -9.806 19.071 1.00 85.69 118 CYS A O 1
ATOM 952 N N . LEU A 1 119 ? -6.262 -7.779 18.618 1.00 84.50 119 LEU A N 1
ATOM 953 C CA . LEU A 1 119 ? -6.925 -6.984 19.663 1.00 84.50 119 LEU A CA 1
ATOM 954 C C . LEU A 1 119 ? -6.744 -7.552 21.081 1.00 84.50 119 LEU A C 1
ATOM 956 O O . LEU A 1 119 ? -7.560 -7.328 21.973 1.00 84.50 119 LEU A O 1
ATOM 960 N N . LYS A 1 120 ? -5.668 -8.316 21.300 1.00 83.94 120 LYS A N 1
ATOM 961 C CA . LYS A 1 120 ? -5.310 -8.904 22.594 1.00 83.94 120 LYS A CA 1
ATOM 962 C C . LYS A 1 120 ? -4.044 -8.257 23.133 1.00 83.94 120 LYS A C 1
ATOM 964 O O . LYS A 1 120 ? -3.148 -7.885 22.375 1.00 83.94 120 LYS A O 1
ATOM 969 N N . TYR A 1 121 ? -3.973 -8.188 24.457 1.00 84.06 121 TYR A N 1
ATOM 970 C CA . TYR A 1 121 ? -2.751 -7.846 25.169 1.00 84.06 121 TYR A CA 1
ATOM 971 C C . TYR A 1 121 ? -1.700 -8.951 24.975 1.00 84.06 121 TYR A C 1
ATOM 973 O O . TYR A 1 121 ? -2.032 -10.141 24.972 1.00 84.06 121 TYR A O 1
ATOM 981 N N . SER A 1 122 ? -0.440 -8.557 24.805 1.00 81.69 122 SER A N 1
ATOM 982 C CA . SER A 1 122 ? 0.714 -9.453 24.689 1.00 81.69 122 SER A CA 1
ATOM 983 C C . SER A 1 122 ? 1.902 -8.817 25.400 1.00 81.69 122 SER A C 1
ATOM 985 O O . SER A 1 122 ? 2.096 -7.609 25.307 1.00 81.69 122 SER A O 1
ATOM 987 N N . THR A 1 123 ? 2.707 -9.623 26.089 1.00 81.06 123 THR A N 1
ATOM 988 C CA . THR A 1 123 ? 3.974 -9.178 26.693 1.00 81.06 123 THR A CA 1
ATOM 989 C C . THR A 1 123 ? 5.064 -8.981 25.641 1.00 81.06 123 THR A C 1
ATOM 991 O O . THR A 1 123 ? 5.950 -8.151 25.812 1.00 81.06 123 THR A O 1
ATOM 994 N N . GLU A 1 124 ? 4.977 -9.713 24.529 1.00 87.81 124 GLU A N 1
ATOM 995 C CA . GLU A 1 124 ? 5.892 -9.616 23.394 1.00 87.81 124 GLU A CA 1
ATOM 996 C C . GLU A 1 124 ? 5.189 -8.910 22.237 1.00 87.81 124 GLU A C 1
ATOM 998 O O . GLU A 1 124 ? 4.341 -9.488 21.541 1.00 87.81 124 GLU A O 1
ATOM 1003 N N . THR A 1 125 ? 5.514 -7.632 22.057 1.00 87.06 125 THR A N 1
ATOM 1004 C CA . THR A 1 125 ? 4.975 -6.789 20.987 1.00 87.06 125 THR A CA 1
ATOM 1005 C C . THR A 1 125 ? 6.078 -5.982 20.328 1.00 87.06 125 THR A C 1
ATOM 1007 O O . THR A 1 125 ? 6.977 -5.501 21.014 1.00 87.06 125 THR A O 1
ATOM 1010 N N . VAL A 1 126 ? 5.959 -5.770 19.023 1.00 88.81 126 VAL A N 1
ATOM 1011 C CA . VAL A 1 126 ? 6.843 -4.916 18.228 1.00 88.81 126 VAL A CA 1
ATOM 1012 C C . VAL A 1 126 ? 6.045 -3.759 17.623 1.00 88.81 126 VAL A C 1
ATOM 1014 O O . VAL A 1 126 ? 4.879 -3.959 17.267 1.00 88.81 126 VAL A O 1
ATOM 1017 N N . PRO A 1 127 ? 6.623 -2.548 17.534 1.00 89.06 127 PRO A N 1
ATOM 1018 C CA . PRO A 1 127 ? 5.978 -1.429 16.858 1.00 89.06 127 PRO A CA 1
ATOM 1019 C C . PRO A 1 127 ? 5.840 -1.723 15.363 1.00 89.06 127 PRO A C 1
ATOM 1021 O O . PRO A 1 127 ? 6.702 -2.383 14.780 1.00 89.06 127 PRO A O 1
ATOM 1024 N N . LEU A 1 128 ? 4.770 -1.229 14.741 1.00 87.75 128 LEU A N 1
ATOM 1025 C CA . LEU A 1 128 ? 4.624 -1.342 13.291 1.00 87.75 128 LEU A CA 1
ATOM 1026 C C . LEU A 1 128 ? 5.538 -0.348 12.579 1.00 87.75 128 LEU A C 1
ATOM 1028 O O . LEU A 1 128 ? 5.608 0.837 12.927 1.00 87.75 128 LEU A O 1
ATOM 1032 N N . SER A 1 129 ? 6.157 -0.821 11.507 1.00 86.81 129 SER A N 1
ATOM 1033 C CA . SER A 1 129 ? 6.791 0.028 10.505 1.00 86.81 129 SER A CA 1
ATOM 1034 C C . SER A 1 129 ? 5.764 0.925 9.800 1.00 86.81 129 SER A C 1
ATOM 1036 O O . SER A 1 129 ? 4.568 0.630 9.761 1.00 86.81 129 SER A O 1
ATOM 1038 N N . ALA A 1 130 ? 6.231 2.021 9.194 1.00 82.06 130 ALA A N 1
ATOM 1039 C CA . ALA A 1 130 ? 5.368 2.899 8.400 1.00 82.06 130 ALA A CA 1
ATOM 1040 C C . ALA A 1 130 ? 4.687 2.147 7.240 1.00 82.06 130 ALA A C 1
ATOM 1042 O O . ALA A 1 130 ? 3.503 2.344 6.996 1.00 82.06 130 ALA A O 1
ATOM 1043 N N . ALA A 1 131 ? 5.407 1.228 6.586 1.00 82.69 131 ALA A N 1
ATOM 1044 C CA . ALA A 1 131 ? 4.862 0.397 5.514 1.00 82.69 131 ALA A CA 1
ATOM 1045 C C . ALA A 1 131 ? 3.705 -0.496 5.999 1.00 82.69 131 ALA A C 1
ATOM 1047 O O . ALA A 1 131 ? 2.660 -0.547 5.356 1.00 82.69 131 ALA A O 1
ATOM 1048 N N . GLU A 1 132 ? 3.852 -1.144 7.161 1.00 86.06 132 GLU A N 1
ATOM 1049 C CA . GLU A 1 132 ? 2.781 -1.959 7.756 1.00 86.06 132 GLU A CA 1
ATOM 1050 C C . GLU A 1 132 ? 1.553 -1.107 8.115 1.00 86.06 132 GLU A C 1
ATOM 1052 O O . GLU A 1 132 ? 0.425 -1.514 7.843 1.00 86.06 132 GLU A O 1
ATOM 1057 N N . ARG A 1 133 ? 1.749 0.093 8.684 1.00 85.81 133 ARG A N 1
ATOM 1058 C CA . ARG A 1 133 ? 0.631 1.006 8.993 1.00 85.81 133 ARG A CA 1
ATOM 1059 C C . ARG A 1 133 ? -0.110 1.455 7.733 1.00 85.81 133 ARG A C 1
ATOM 1061 O O . ARG A 1 133 ? -1.332 1.560 7.753 1.00 85.81 133 ARG A O 1
ATOM 1068 N N . ILE A 1 134 ? 0.612 1.698 6.641 1.00 84.56 134 ILE A N 1
ATOM 1069 C CA . ILE A 1 134 ? 0.018 2.141 5.376 1.00 84.56 134 ILE A CA 1
ATOM 1070 C C . ILE A 1 134 ? -0.714 0.995 4.675 1.00 84.56 134 ILE A C 1
ATOM 1072 O O . ILE A 1 134 ? -1.807 1.221 4.167 1.00 84.56 134 ILE A O 1
ATOM 1076 N N . SER A 1 135 ? -0.200 -0.237 4.722 1.00 85.94 135 SER A N 1
ATOM 1077 C CA . SER A 1 135 ? -0.953 -1.416 4.261 1.00 85.94 135 SER A CA 1
ATOM 1078 C C . SER A 1 135 ? -2.256 -1.585 5.051 1.00 85.94 135 SER A C 1
ATOM 1080 O O . SER A 1 135 ? -3.317 -1.732 4.452 1.00 85.94 135 SER A O 1
ATOM 1082 N N . LEU A 1 136 ? -2.236 -1.428 6.382 1.00 86.12 136 LEU A N 1
ATOM 1083 C CA . LEU A 1 136 ? -3.469 -1.457 7.184 1.00 86.12 136 LEU A CA 1
ATOM 1084 C C . LEU A 1 136 ? -4.475 -0.368 6.781 1.00 86.12 136 LEU A C 1
ATOM 1086 O O . LEU A 1 136 ? -5.684 -0.620 6.736 1.00 86.12 136 LEU A O 1
ATOM 1090 N N . LEU A 1 137 ? -3.982 0.824 6.450 1.00 84.06 137 LEU A N 1
ATOM 1091 C CA . LEU A 1 137 ? -4.814 1.925 5.981 1.00 84.06 137 LEU A CA 1
ATOM 1092 C C . LEU A 1 137 ? -5.422 1.640 4.599 1.00 84.06 137 LEU A C 1
ATOM 1094 O O . LEU A 1 137 ? -6.618 1.849 4.410 1.00 84.06 137 LEU A O 1
ATOM 1098 N N . CYS A 1 138 ? -4.623 1.171 3.642 1.00 82.50 138 CYS A N 1
ATOM 1099 C CA . CYS A 1 138 ? -5.046 0.952 2.258 1.00 82.50 138 CYS A CA 1
ATOM 1100 C C . CYS A 1 138 ? -5.936 -0.286 2.104 1.00 82.50 138 CYS A C 1
ATOM 1102 O O . CYS A 1 138 ? -6.992 -0.208 1.476 1.00 82.50 138 CYS A O 1
ATOM 1104 N N . ASP A 1 139 ? -5.533 -1.404 2.707 1.00 85.31 139 ASP A N 1
ATOM 1105 C CA . ASP A 1 139 ? -6.154 -2.712 2.482 1.00 85.31 139 ASP A CA 1
ATOM 1106 C C . ASP A 1 139 ? -7.379 -2.914 3.381 1.00 85.31 139 ASP A C 1
ATOM 1108 O O . ASP A 1 139 ? -8.375 -3.516 2.976 1.00 85.31 139 ASP A O 1
ATOM 1112 N N . TYR A 1 140 ? -7.333 -2.366 4.599 1.00 82.88 140 TYR A N 1
ATOM 1113 C CA . TYR A 1 140 ? -8.346 -2.614 5.628 1.00 82.88 140 TYR A CA 1
ATOM 1114 C C . TYR A 1 140 ? -9.074 -1.354 6.101 1.00 82.88 140 TYR A C 1
ATOM 1116 O O . TYR A 1 140 ? -9.997 -1.457 6.910 1.00 82.88 140 TYR A O 1
ATOM 1124 N N . LYS A 1 141 ? -8.700 -0.166 5.601 1.00 83.06 141 LYS A N 1
ATOM 1125 C CA . LYS A 1 141 ? -9.235 1.132 6.059 1.00 83.06 141 LYS A CA 1
ATOM 1126 C C . LYS A 1 141 ? -9.059 1.338 7.565 1.00 83.06 141 LYS A C 1
ATOM 1128 O O . LYS A 1 141 ? -9.890 1.981 8.210 1.00 83.06 141 LYS A O 1
ATOM 1133 N N . ILE A 1 142 ? -7.988 0.786 8.136 1.00 83.62 142 ILE A N 1
ATOM 1134 C CA . ILE A 1 142 ? -7.698 0.893 9.564 1.00 83.62 142 ILE A CA 1
ATOM 1135 C C . ILE A 1 142 ? -6.674 2.003 9.775 1.00 83.62 142 ILE A C 1
ATOM 1137 O O . ILE A 1 142 ? -5.527 1.895 9.343 1.00 83.62 142 ILE A O 1
ATOM 1141 N N . TYR A 1 143 ? -7.080 3.060 10.475 1.00 82.75 143 TYR A N 1
ATOM 1142 C CA . TYR A 1 143 ? -6.126 4.049 10.958 1.00 82.75 143 TYR A CA 1
ATOM 1143 C C . TYR A 1 143 ? -5.402 3.498 12.185 1.00 82.75 143 TYR A C 1
ATOM 1145 O O . TYR A 1 143 ? -6.038 3.005 13.118 1.00 82.75 143 TYR A O 1
ATOM 1153 N N . CYS A 1 144 ? -4.074 3.613 12.177 1.00 82.75 144 CYS A N 1
ATOM 1154 C CA . CYS A 1 144 ? -3.230 3.200 13.288 1.00 82.75 144 CYS A CA 1
ATOM 1155 C C . CYS A 1 144 ? -2.323 4.350 13.726 1.00 82.75 144 CYS A C 1
ATOM 1157 O O . CYS A 1 144 ? -1.727 5.029 12.883 1.00 82.75 144 CYS A O 1
ATOM 1159 N N . SER A 1 145 ? -2.171 4.553 15.035 1.00 81.25 145 SER A N 1
ATOM 1160 C CA . SER A 1 145 ? -1.246 5.572 15.549 1.00 81.25 145 SER A CA 1
ATOM 1161 C C . SER A 1 145 ? 0.226 5.167 15.350 1.00 81.25 145 SER A C 1
ATOM 1163 O O . SER A 1 145 ? 0.525 3.986 15.181 1.00 81.25 145 SER A O 1
ATOM 1165 N N . PRO A 1 146 ? 1.196 6.104 15.394 1.00 81.56 146 PRO A N 1
ATOM 1166 C CA . PRO A 1 146 ? 2.619 5.776 15.228 1.00 81.56 146 PRO A CA 1
ATOM 1167 C C . PRO A 1 146 ? 3.165 4.790 16.271 1.00 81.56 146 PRO A C 1
ATOM 1169 O O . PRO A 1 146 ? 4.142 4.092 16.012 1.00 81.56 146 PRO A O 1
ATOM 1172 N N . ASN A 1 147 ? 2.522 4.728 17.440 1.00 83.38 147 ASN A N 1
ATOM 1173 C CA . ASN A 1 147 ? 2.910 3.883 18.567 1.00 83.38 147 ASN A CA 1
ATOM 1174 C C . ASN A 1 147 ? 2.221 2.511 18.561 1.00 83.38 147 ASN A C 1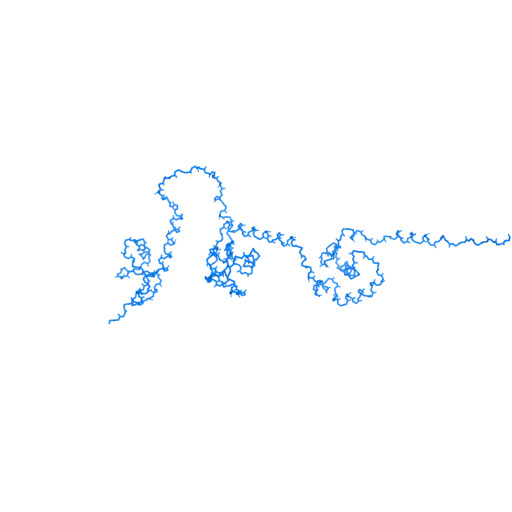
ATOM 1176 O O . ASN A 1 147 ? 2.423 1.725 19.491 1.00 83.38 147 ASN A O 1
ATOM 1180 N N . VAL A 1 148 ? 1.410 2.225 17.539 1.00 87.00 148 VAL A N 1
ATOM 1181 C CA . VAL A 1 148 ? 0.707 0.954 17.379 1.00 87.00 148 VAL A CA 1
ATOM 1182 C C . VAL A 1 148 ? 1.676 -0.224 17.368 1.00 87.00 148 VAL A C 1
ATOM 1184 O O . VAL A 1 148 ? 2.785 -0.154 16.823 1.00 87.00 148 VAL A O 1
ATOM 1187 N N . ARG A 1 149 ? 1.242 -1.340 17.957 1.00 87.69 149 ARG A N 1
ATOM 1188 C CA . ARG A 1 149 ? 2.064 -2.542 18.088 1.00 87.69 149 ARG A CA 1
ATOM 1189 C C . ARG A 1 149 ? 1.362 -3.780 17.557 1.00 87.69 149 ARG A C 1
ATOM 1191 O O . ARG A 1 149 ? 0.134 -3.877 17.546 1.00 87.69 149 ARG A O 1
ATOM 1198 N N . ARG A 1 150 ? 2.158 -4.775 17.175 1.00 88.81 150 ARG A N 1
ATOM 1199 C CA . ARG A 1 150 ? 1.701 -6.135 16.879 1.00 88.81 150 ARG A CA 1
ATOM 1200 C C . ARG A 1 150 ? 2.422 -7.151 17.740 1.00 88.81 150 ARG A C 1
ATOM 1202 O O . ARG A 1 150 ? 3.577 -6.965 18.104 1.00 88.81 150 ARG A O 1
ATOM 1209 N N . CYS A 1 151 ? 1.743 -8.238 18.075 1.00 88.94 151 CYS A N 1
ATOM 1210 C CA . CYS A 1 151 ? 2.368 -9.361 18.762 1.00 88.94 151 CYS A CA 1
ATOM 1211 C C . CYS A 1 151 ? 3.319 -10.115 17.825 1.00 88.94 151 CYS A C 1
ATOM 1213 O O . CYS A 1 151 ? 3.020 -10.282 16.643 1.00 88.94 151 CYS A O 1
ATOM 1215 N N . VAL A 1 152 ? 4.430 -10.612 18.370 1.00 85.38 152 VAL A N 1
ATOM 1216 C CA . VAL A 1 152 ? 5.436 -11.368 17.600 1.00 85.38 152 VAL A CA 1
ATOM 1217 C C . VAL A 1 152 ? 4.932 -12.772 17.250 1.00 85.38 152 VAL A C 1
ATOM 1219 O O . VAL A 1 152 ? 5.081 -13.222 16.122 1.00 85.38 152 VAL A O 1
ATOM 1222 N N . ASN A 1 153 ? 4.256 -13.433 18.196 1.00 80.62 153 ASN A N 1
ATOM 1223 C CA . ASN A 1 153 ? 3.938 -14.865 18.102 1.00 80.62 153 ASN A CA 1
ATOM 1224 C C . ASN A 1 153 ? 2.542 -15.180 17.542 1.00 80.62 153 ASN A C 1
ATOM 1226 O O . ASN A 1 153 ? 2.177 -16.345 17.410 1.00 80.62 153 ASN A O 1
ATOM 1230 N N . ARG A 1 154 ? 1.718 -14.166 17.254 1.00 73.56 154 ARG A N 1
ATOM 1231 C CA . ARG A 1 154 ? 0.395 -14.355 16.635 1.00 73.56 154 ARG A CA 1
ATOM 1232 C C . ARG A 1 154 ? 0.284 -13.483 15.393 1.00 73.56 154 ARG A C 1
ATOM 1234 O O . ARG A 1 154 ? -0.328 -12.418 15.425 1.00 73.56 154 ARG A O 1
ATOM 1241 N N . CYS A 1 155 ? 0.894 -13.949 14.310 1.00 64.75 155 CYS A N 1
ATOM 1242 C CA . CYS A 1 155 ? 0.688 -13.387 12.983 1.00 64.75 155 CYS A CA 1
ATOM 1243 C C . CYS A 1 155 ? -0.652 -13.892 12.449 1.00 64.75 155 CYS A C 1
ATOM 1245 O O . CYS A 1 155 ? -0.757 -15.024 11.986 1.00 64.75 155 CYS A O 1
ATOM 1247 N N . LEU A 1 156 ? -1.691 -13.070 12.575 1.00 73.56 156 LEU A N 1
ATOM 1248 C CA . LEU A 1 156 ? -2.904 -13.267 11.791 1.00 73.56 156 LEU A CA 1
ATOM 1249 C C . LEU A 1 156 ? -2.652 -12.699 10.392 1.00 73.56 156 LEU A C 1
ATOM 1251 O O . LEU A 1 156 ? -2.076 -11.621 10.277 1.00 73.56 156 LEU A O 1
ATOM 1255 N N . GLU A 1 157 ? -3.096 -13.401 9.351 1.00 74.69 157 GLU A N 1
ATOM 1256 C CA . GLU A 1 157 ? -3.029 -12.891 7.972 1.00 74.69 157 GLU A CA 1
ATOM 1257 C C . GLU A 1 157 ? -3.955 -11.683 7.781 1.00 74.69 157 GLU A C 1
ATOM 1259 O O . GLU A 1 157 ? -3.607 -10.728 7.093 1.00 74.69 157 GLU A O 1
ATOM 1264 N N . ILE A 1 158 ? -5.107 -11.701 8.458 1.00 79.44 158 ILE A N 1
ATOM 1265 C CA . ILE A 1 158 ? -6.136 -10.664 8.384 1.00 79.44 158 ILE A CA 1
ATOM 1266 C C . ILE A 1 158 ? -6.296 -10.034 9.778 1.00 79.44 158 ILE A C 1
ATOM 1268 O O . ILE A 1 158 ? -6.484 -10.769 10.756 1.00 79.44 158 ILE A O 1
ATOM 1272 N N . PRO A 1 159 ? -6.221 -8.697 9.912 1.00 80.69 159 PRO A N 1
ATOM 1273 C CA . PRO A 1 159 ? -6.462 -8.027 11.181 1.00 80.69 159 PRO A CA 1
ATOM 1274 C C . PRO A 1 159 ? -7.919 -8.217 11.617 1.00 80.69 159 PRO A C 1
ATOM 1276 O O . PRO A 1 159 ? -8.854 -8.090 10.826 1.00 80.69 159 PRO A O 1
ATOM 1279 N N . VAL A 1 160 ? -8.122 -8.509 12.902 1.00 78.00 160 VAL A N 1
ATOM 1280 C CA . VAL A 1 160 ? -9.453 -8.560 13.506 1.00 78.00 160 VAL A CA 1
ATOM 1281 C C . VAL A 1 160 ? -10.065 -7.173 13.393 1.00 78.00 160 VAL A C 1
ATOM 1283 O O . VAL A 1 160 ? -9.539 -6.195 13.925 1.00 78.00 160 VAL A O 1
ATOM 1286 N N . GLN A 1 161 ? -11.191 -7.104 12.690 1.00 68.44 161 GLN A N 1
ATOM 1287 C CA . GLN A 1 161 ? -11.874 -5.853 12.427 1.00 68.44 161 GLN A CA 1
ATOM 1288 C C . GLN A 1 161 ? -12.280 -5.205 13.753 1.00 68.44 161 GLN A C 1
ATOM 1290 O O . GLN A 1 161 ? -13.006 -5.787 14.566 1.00 68.44 161 GLN A O 1
ATOM 1295 N N . ARG A 1 162 ? -11.791 -3.986 13.982 1.00 66.56 162 ARG A N 1
ATOM 1296 C CA . ARG A 1 162 ? -12.318 -3.129 15.041 1.00 66.56 162 ARG A CA 1
ATOM 1297 C C . ARG A 1 162 ? -13.763 -2.832 14.667 1.00 66.56 162 ARG A C 1
ATOM 1299 O O . ARG A 1 162 ? -14.041 -2.552 13.506 1.00 66.56 162 ARG A O 1
ATOM 1306 N N . THR A 1 163 ? -14.670 -3.010 15.622 1.00 56.59 163 THR A N 1
ATOM 1307 C CA . THR A 1 163 ? -16.123 -2.860 15.454 1.00 56.59 163 THR A CA 1
ATOM 1308 C C . THR A 1 163 ? -16.484 -1.694 14.532 1.00 56.59 163 THR A C 1
ATOM 1310 O O . THR A 1 163 ? -15.830 -0.661 14.613 1.00 56.59 163 THR A O 1
ATOM 1313 N N . ASN A 1 164 ? -17.527 -1.880 13.708 1.00 53.84 164 ASN A N 1
ATOM 1314 C CA . ASN A 1 164 ? -18.033 -1.036 12.604 1.00 53.84 164 ASN A CA 1
ATOM 1315 C C . ASN A 1 164 ? -18.359 0.445 12.924 1.00 53.84 164 ASN A C 1
ATOM 1317 O O . ASN A 1 164 ? -19.203 1.039 12.257 1.00 53.84 164 ASN A O 1
ATOM 1321 N N . GLU A 1 165 ? -17.760 1.056 13.939 1.00 54.59 165 GLU A N 1
ATOM 1322 C CA . GLU A 1 165 ? -17.915 2.470 14.242 1.00 54.59 165 GLU A CA 1
ATOM 1323 C C . GLU A 1 165 ? -16.876 3.267 13.440 1.00 54.59 165 GLU A C 1
ATOM 1325 O O . GLU A 1 165 ? -15.688 3.253 13.785 1.00 54.59 165 GLU A O 1
ATOM 1330 N N . PRO A 1 166 ? -17.288 3.948 12.351 1.00 59.41 166 PRO A N 1
ATOM 1331 C CA . PRO A 1 166 ? -16.391 4.808 11.602 1.00 59.41 166 PRO A CA 1
ATOM 1332 C C . PRO A 1 166 ? -15.840 5.863 12.552 1.00 59.41 166 PRO A C 1
ATOM 1334 O O . PRO A 1 166 ? -16.578 6.630 13.175 1.00 59.41 166 PRO A O 1
ATOM 1337 N N . THR A 1 167 ? -14.525 5.867 12.701 1.00 65.69 167 THR A N 1
ATOM 1338 C CA . THR A 1 167 ? -13.854 6.758 13.628 1.00 65.69 167 THR A CA 1
ATOM 1339 C C . THR A 1 167 ? -13.564 8.066 12.914 1.00 65.69 167 THR A C 1
ATOM 1341 O O . THR A 1 167 ? -13.026 8.080 11.807 1.00 65.69 167 THR A O 1
ATOM 1344 N N . ARG A 1 168 ? -13.961 9.182 13.529 1.00 69.81 168 ARG A N 1
ATOM 1345 C CA . ARG A 1 168 ? -13.637 10.512 13.011 1.00 69.81 168 ARG A CA 1
ATOM 1346 C C . ARG A 1 168 ? -12.203 10.841 13.380 1.00 69.81 168 ARG A C 1
ATOM 1348 O O . ARG A 1 168 ? -11.878 10.948 14.560 1.00 69.81 168 ARG A O 1
ATOM 1355 N N . LEU A 1 169 ? -11.370 10.999 12.363 1.00 74.19 169 LEU A N 1
ATOM 1356 C CA . LEU A 1 169 ? -9.992 11.426 12.538 1.00 74.19 169 LEU A CA 1
ATOM 1357 C C . LEU A 1 169 ? -9.943 12.927 12.823 1.00 74.19 169 LEU A C 1
ATOM 1359 O O . LEU A 1 169 ? -10.593 13.723 12.149 1.00 74.19 169 LEU A O 1
ATOM 1363 N N . THR A 1 170 ? -9.151 13.311 13.819 1.00 76.44 170 THR A N 1
ATOM 1364 C CA . THR A 1 170 ? -8.811 14.714 14.098 1.00 76.44 170 THR A CA 1
ATOM 1365 C C . THR A 1 170 ? -7.924 15.285 12.989 1.00 76.44 170 THR A C 1
ATOM 1367 O O . THR A 1 170 ? -7.195 14.538 12.331 1.00 76.44 170 THR A O 1
ATOM 1370 N N . ALA A 1 171 ? -7.882 16.612 12.816 1.00 78.38 171 ALA A N 1
ATOM 1371 C CA . ALA A 1 171 ? -7.044 17.221 11.777 1.00 78.38 171 ALA A CA 1
ATOM 1372 C C . ALA A 1 171 ? -5.555 16.870 11.942 1.00 78.38 171 ALA A C 1
ATOM 1374 O O . ALA A 1 171 ? -4.854 16.654 10.955 1.00 78.38 171 ALA A O 1
ATOM 1375 N N . LYS A 1 172 ? -5.071 16.727 13.183 1.00 80.19 172 LYS A N 1
ATOM 1376 C CA . LYS A 1 172 ? -3.700 16.267 13.466 1.00 80.19 172 LYS A CA 1
ATOM 1377 C C . LYS A 1 172 ? -3.444 14.848 12.961 1.00 80.19 172 LYS A C 1
ATOM 1379 O O . LYS A 1 172 ? -2.397 14.600 12.367 1.00 80.19 172 LYS A O 1
ATOM 1384 N N . GLN A 1 173 ? -4.387 13.933 13.182 1.00 78.31 173 GLN A N 1
ATOM 1385 C CA . GLN A 1 173 ? -4.288 12.556 12.690 1.00 78.31 173 GLN A CA 1
ATOM 1386 C C . GLN A 1 173 ? -4.330 12.532 11.161 1.00 78.31 173 GLN A C 1
ATOM 1388 O O . GLN A 1 173 ? -3.491 11.884 10.544 1.00 78.31 173 GLN A O 1
ATOM 1393 N N . THR A 1 174 ? -5.218 13.316 10.550 1.00 79.62 174 THR A N 1
ATOM 1394 C CA . THR A 1 174 ? -5.301 13.455 9.093 1.00 79.62 174 THR A CA 1
ATOM 1395 C C . THR A 1 174 ? -4.002 13.985 8.485 1.00 79.62 174 THR A C 1
ATOM 1397 O O . THR A 1 174 ? -3.500 13.412 7.522 1.00 79.62 174 THR A O 1
ATOM 1400 N N . ILE A 1 175 ? -3.404 15.030 9.065 1.00 82.50 175 ILE A N 1
ATOM 1401 C CA . ILE A 1 175 ? -2.102 15.554 8.622 1.00 82.50 175 ILE A CA 1
ATOM 1402 C C . ILE A 1 175 ? -1.013 14.484 8.760 1.00 82.50 175 ILE A C 1
ATOM 1404 O O . ILE A 1 175 ? -0.194 14.332 7.857 1.00 82.50 175 ILE A O 1
ATOM 1408 N N . SER A 1 176 ? -1.015 13.714 9.852 1.00 81.69 176 SER A N 1
ATOM 1409 C CA . SER A 1 176 ? -0.066 12.610 10.034 1.00 81.69 176 SER A CA 1
ATOM 1410 C C . SER A 1 176 ? -0.215 11.544 8.950 1.00 81.69 176 SER A C 1
ATOM 1412 O O . SER A 1 176 ? 0.792 11.081 8.433 1.00 81.69 176 SER A O 1
ATOM 1414 N N . ILE A 1 177 ? -1.445 11.181 8.577 1.00 80.81 177 ILE A N 1
ATOM 1415 C CA . ILE A 1 177 ? -1.705 10.225 7.492 1.00 80.81 177 ILE A CA 1
ATOM 1416 C C . ILE A 1 177 ? -1.221 10.780 6.159 1.00 80.81 177 ILE A C 1
ATOM 1418 O O . ILE A 1 177 ? -0.566 10.071 5.405 1.00 80.81 177 ILE A O 1
ATO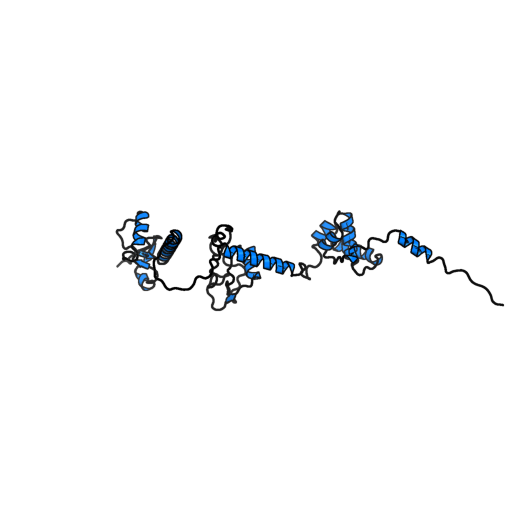M 1422 N N . ILE A 1 178 ? -1.535 12.042 5.860 1.00 83.12 178 ILE A N 1
ATOM 1423 C CA . ILE A 1 178 ? -1.094 12.692 4.624 1.00 83.12 178 ILE A CA 1
ATOM 1424 C C . ILE A 1 178 ? 0.434 12.670 4.541 1.00 83.12 178 ILE A C 1
ATOM 1426 O O . ILE A 1 178 ? 0.968 12.347 3.485 1.00 83.12 178 ILE A O 1
ATOM 1430 N N . ASN A 1 179 ? 1.131 12.950 5.642 1.00 83.50 179 ASN A N 1
ATOM 1431 C CA . ASN A 1 179 ? 2.589 12.879 5.687 1.00 83.50 179 ASN A CA 1
ATOM 1432 C C . ASN A 1 179 ? 3.100 11.445 5.496 1.00 83.50 179 ASN A C 1
ATOM 1434 O O . ASN A 1 179 ? 3.953 11.247 4.641 1.00 83.50 179 ASN A O 1
ATOM 1438 N N . ASP A 1 180 ? 2.538 10.450 6.192 1.00 80.12 180 ASP A N 1
ATOM 1439 C CA . ASP A 1 180 ? 2.909 9.035 6.023 1.00 80.12 180 ASP A CA 1
ATOM 1440 C C . ASP A 1 180 ? 2.694 8.575 4.562 1.00 80.12 180 ASP A C 1
ATOM 1442 O O . ASP A 1 180 ? 3.542 7.887 3.996 1.00 80.12 180 ASP A O 1
ATOM 1446 N N . LEU A 1 181 ? 1.605 9.006 3.911 1.00 82.38 181 LEU A N 1
ATOM 1447 C CA . LEU A 1 181 ? 1.324 8.729 2.497 1.00 82.38 181 LEU A CA 1
ATOM 1448 C C . LEU A 1 181 ? 2.275 9.466 1.549 1.00 82.38 181 LEU A C 1
ATOM 1450 O O . LEU A 1 181 ? 2.713 8.886 0.559 1.00 82.38 181 LEU A O 1
ATOM 1454 N N . ILE A 1 182 ? 2.599 10.734 1.819 1.00 82.12 182 ILE A N 1
ATOM 1455 C CA . ILE A 1 182 ? 3.576 11.502 1.033 1.00 82.12 182 ILE A CA 1
ATOM 1456 C C . ILE A 1 182 ? 4.954 10.857 1.146 1.00 82.12 182 ILE A C 1
ATOM 1458 O O . ILE A 1 182 ? 5.625 10.693 0.128 1.00 82.12 182 ILE A O 1
ATOM 1462 N N . ASP A 1 183 ? 5.363 10.472 2.350 1.00 79.69 183 ASP A N 1
ATOM 1463 C CA . ASP A 1 183 ? 6.623 9.785 2.604 1.00 79.69 183 ASP A CA 1
ATOM 1464 C C . ASP A 1 183 ? 6.645 8.423 1.922 1.00 79.69 183 ASP A C 1
ATOM 1466 O O . ASP A 1 183 ? 7.675 8.057 1.358 1.00 79.69 183 ASP A O 1
ATOM 1470 N N . GLU A 1 184 ? 5.514 7.715 1.863 1.00 78.19 184 GLU A N 1
ATOM 1471 C CA . GLU A 1 184 ? 5.408 6.498 1.062 1.00 78.19 184 GLU A CA 1
ATOM 1472 C C . GLU A 1 184 ? 5.558 6.770 -0.426 1.00 78.19 184 GLU A C 1
ATOM 1474 O O . GLU A 1 184 ? 6.354 6.141 -1.108 1.00 78.19 184 GLU A O 1
ATOM 1479 N N . VAL A 1 185 ? 4.821 7.742 -0.956 1.00 77.62 185 VAL A N 1
ATOM 1480 C CA . VAL A 1 185 ? 4.911 8.119 -2.367 1.00 77.62 185 VAL A CA 1
ATOM 1481 C C . VAL A 1 185 ? 6.337 8.548 -2.702 1.00 77.62 185 VAL A C 1
ATOM 1483 O O . VAL A 1 185 ? 6.843 8.214 -3.769 1.00 77.62 185 VAL A O 1
ATOM 1486 N N . ASN A 1 186 ? 7.012 9.257 -1.802 1.00 75.38 186 ASN A N 1
ATOM 1487 C CA . ASN A 1 186 ? 8.408 9.634 -1.960 1.00 75.38 186 ASN A CA 1
ATOM 1488 C C . ASN A 1 186 ? 9.331 8.420 -1.854 1.00 75.38 186 ASN A C 1
ATOM 1490 O O . ASN A 1 186 ? 10.244 8.308 -2.666 1.00 75.38 186 ASN A O 1
ATOM 1494 N N . ARG A 1 187 ? 9.079 7.475 -0.945 1.00 73.62 187 ARG A N 1
ATOM 1495 C CA . ARG A 1 187 ? 9.821 6.212 -0.857 1.00 73.62 187 ARG A CA 1
ATOM 1496 C C . ARG A 1 187 ? 9.624 5.361 -2.101 1.00 73.62 187 ARG A C 1
ATOM 1498 O O . ARG A 1 187 ? 10.595 4.795 -2.566 1.00 73.62 187 ARG A O 1
ATOM 1505 N N . VAL A 1 188 ? 8.426 5.307 -2.672 1.00 65.31 188 VAL A N 1
ATOM 1506 C CA . VAL A 1 188 ? 8.102 4.599 -3.919 1.00 65.31 188 VAL A CA 1
ATOM 1507 C C . VAL A 1 188 ? 8.679 5.321 -5.141 1.00 65.31 188 VAL A C 1
ATOM 1509 O O . VAL A 1 188 ? 9.057 4.673 -6.108 1.00 65.31 188 VAL A O 1
ATOM 1512 N N . LYS A 1 189 ? 8.791 6.656 -5.108 1.00 61.06 189 LYS A N 1
ATOM 1513 C CA . LYS A 1 189 ? 9.484 7.453 -6.138 1.00 61.06 189 LYS A CA 1
ATOM 1514 C C . LYS A 1 189 ? 11.008 7.320 -6.069 1.00 61.06 189 LYS A C 1
ATOM 1516 O O . LYS A 1 189 ? 11.666 7.453 -7.097 1.00 61.06 189 LYS A O 1
ATOM 1521 N N . LEU A 1 190 ? 11.554 7.160 -4.860 1.00 53.69 190 LEU A N 1
ATOM 1522 C CA . LEU A 1 190 ? 12.984 6.975 -4.587 1.00 53.69 190 LEU A CA 1
ATOM 1523 C C . LEU A 1 190 ? 13.404 5.509 -4.691 1.00 53.69 190 LEU A C 1
ATOM 1525 O O . LEU A 1 190 ? 14.541 5.230 -5.066 1.00 53.69 190 LEU A O 1
ATOM 1529 N N . MET A 1 191 ? 12.491 4.575 -4.418 1.00 42.00 191 MET A N 1
ATOM 1530 C CA . MET A 1 191 ? 12.556 3.250 -5.004 1.00 42.00 191 MET A CA 1
ATOM 1531 C C . MET A 1 191 ? 12.594 3.495 -6.505 1.00 42.00 191 MET A C 1
ATOM 1533 O O . MET A 1 191 ? 11.751 4.230 -7.028 1.00 42.00 191 MET A O 1
ATOM 1537 N N . PRO A 1 192 ? 13.550 2.913 -7.236 1.00 42.31 192 PRO A N 1
ATOM 1538 C CA . PRO A 1 192 ? 13.335 2.786 -8.657 1.00 42.31 192 PRO A CA 1
ATOM 1539 C C . PRO A 1 192 ? 11.949 2.149 -8.811 1.00 42.31 192 PRO A C 1
ATOM 1541 O O . PRO A 1 192 ? 11.702 1.064 -8.295 1.00 42.31 192 PRO A O 1
ATOM 1544 N N . ILE A 1 193 ? 11.038 2.832 -9.515 1.00 41.16 193 ILE A N 1
ATOM 1545 C CA . ILE A 1 193 ? 9.690 2.347 -9.894 1.00 41.16 193 ILE A CA 1
ATOM 1546 C C . ILE A 1 193 ? 9.766 0.993 -10.648 1.00 41.16 193 ILE A C 1
ATOM 1548 O O . ILE A 1 193 ? 8.771 0.361 -10.982 1.00 41.16 193 ILE A O 1
ATOM 1552 N N . PHE A 1 194 ? 10.981 0.512 -10.877 1.00 36.38 194 PHE A N 1
ATOM 1553 C CA . PHE A 1 194 ? 11.345 -0.778 -11.392 1.00 36.38 194 PHE A CA 1
ATOM 1554 C C . PHE A 1 194 ? 11.986 -1.584 -10.261 1.00 36.38 194 PHE A C 1
ATOM 1556 O O . PHE A 1 194 ? 13.193 -1.510 -10.039 1.00 36.38 194 PHE A O 1
ATOM 1563 N N . LEU A 1 195 ? 11.173 -2.386 -9.569 1.00 33.94 195 LEU A N 1
ATOM 1564 C CA . LEU A 1 195 ? 11.674 -3.648 -9.035 1.00 33.94 195 LEU A CA 1
ATOM 1565 C C . LEU A 1 195 ? 12.399 -4.350 -10.191 1.00 33.94 195 LEU A C 1
ATOM 1567 O O . LEU A 1 195 ? 11.798 -4.623 -11.231 1.00 33.94 195 LEU A O 1
ATOM 1571 N N . GLU A 1 196 ? 13.692 -4.608 -10.012 1.00 37.88 196 GLU A N 1
ATOM 1572 C CA . GLU A 1 196 ? 14.609 -5.239 -10.976 1.00 37.88 196 GLU A CA 1
ATOM 1573 C C . GLU A 1 196 ? 14.182 -6.657 -11.418 1.00 37.88 196 GLU A C 1
ATOM 1575 O O . GLU A 1 196 ? 14.876 -7.283 -12.212 1.00 37.88 196 GLU A O 1
ATOM 1580 N N . ASN A 1 197 ? 13.020 -7.143 -10.964 1.00 37.69 197 ASN A N 1
ATOM 1581 C CA . ASN A 1 197 ? 12.511 -8.488 -11.217 1.00 37.69 197 ASN A CA 1
ATOM 1582 C C . ASN A 1 197 ? 11.204 -8.550 -12.022 1.00 37.69 197 ASN A C 1
ATOM 1584 O O . ASN A 1 197 ? 10.767 -9.652 -12.340 1.00 37.69 197 ASN A O 1
ATOM 1588 N N . ASP A 1 198 ? 10.602 -7.422 -12.416 1.00 40.59 198 ASP A N 1
ATOM 1589 C CA . ASP A 1 198 ? 9.529 -7.450 -13.420 1.00 40.59 198 ASP A CA 1
ATOM 1590 C C . ASP A 1 198 ? 10.157 -7.600 -14.808 1.00 40.59 198 ASP A C 1
ATOM 1592 O O . ASP A 1 198 ? 10.284 -6.638 -15.583 1.00 40.59 198 ASP A O 1
ATOM 1596 N N . SER A 1 199 ? 10.592 -8.826 -15.090 1.00 50.84 199 SER A N 1
ATOM 1597 C CA . SER A 1 199 ? 10.845 -9.311 -16.436 1.00 50.84 199 SER A CA 1
ATOM 1598 C C . SER A 1 199 ? 9.680 -8.889 -17.322 1.00 50.84 199 SER A C 1
ATOM 1600 O O . SER A 1 199 ? 8.553 -9.195 -16.962 1.00 50.84 199 SER A O 1
ATOM 1602 N N . VAL A 1 200 ? 9.983 -8.185 -18.422 1.00 57.38 200 VAL A N 1
ATOM 1603 C CA . VAL A 1 200 ? 9.292 -8.258 -19.723 1.00 57.38 200 VAL A CA 1
ATOM 1604 C C . VAL A 1 200 ? 7.758 -8.251 -19.598 1.00 57.38 200 VAL A C 1
ATOM 1606 O O . VAL A 1 200 ? 7.205 -9.246 -19.168 1.00 57.38 200 VAL A O 1
ATOM 1609 N N . GLY A 1 201 ? 7.088 -7.146 -19.977 1.00 60.97 201 GLY A N 1
ATOM 1610 C CA . GLY A 1 201 ? 5.623 -6.952 -19.852 1.00 60.97 201 GLY A CA 1
ATOM 1611 C C . GLY A 1 201 ? 4.759 -8.193 -20.137 1.00 60.97 201 GLY A C 1
ATOM 1612 O O . GLY A 1 201 ? 5.197 -9.130 -20.801 1.00 60.97 201 GLY A O 1
ATOM 1613 N N . SER A 1 202 ? 3.533 -8.240 -19.622 1.00 72.19 202 SER A N 1
ATOM 1614 C CA . SER A 1 202 ? 2.751 -9.481 -19.687 1.00 72.19 202 SER A CA 1
ATOM 1615 C C . SER A 1 202 ? 2.522 -9.935 -21.142 1.00 72.19 202 SER A C 1
ATOM 1617 O O . SER A 1 202 ? 2.626 -9.146 -22.087 1.00 72.19 202 SER A O 1
ATOM 1619 N N . GLU A 1 203 ? 2.241 -11.220 -21.372 1.00 76.06 203 GLU A N 1
ATOM 1620 C CA . GLU A 1 203 ? 1.988 -11.725 -22.733 1.00 76.06 203 GLU A CA 1
ATOM 1621 C C . GLU A 1 203 ? 0.825 -10.967 -23.406 1.00 76.06 203 GLU A C 1
ATOM 1623 O O . GLU A 1 203 ? 0.846 -10.707 -24.618 1.00 76.06 203 GLU A O 1
ATOM 1628 N N . GLU A 1 204 ? -0.144 -10.521 -22.604 1.00 81.38 204 GLU A N 1
ATOM 1629 C CA . GLU A 1 204 ? -1.230 -9.642 -23.026 1.00 81.38 204 GLU A CA 1
ATOM 1630 C C . GLU A 1 204 ? -0.727 -8.265 -23.473 1.00 81.38 204 GLU A C 1
ATOM 1632 O O . GLU A 1 204 ? -1.208 -7.760 -24.487 1.00 81.38 204 GLU A O 1
ATOM 1637 N N . ASP A 1 205 ? 0.267 -7.676 -22.800 1.00 80.19 205 ASP A N 1
ATOM 1638 C CA . ASP A 1 205 ? 0.870 -6.401 -23.209 1.00 80.19 205 ASP A CA 1
ATOM 1639 C C . ASP A 1 205 ? 1.552 -6.531 -24.575 1.00 80.19 205 ASP A C 1
ATOM 1641 O O . ASP A 1 205 ? 1.343 -5.707 -25.474 1.00 80.19 205 ASP A O 1
ATOM 1645 N N . PHE A 1 206 ? 2.345 -7.586 -24.779 1.00 79.56 206 PHE A N 1
ATOM 1646 C CA . PHE A 1 206 ? 2.988 -7.830 -26.073 1.00 79.56 206 PHE A CA 1
ATOM 1647 C C . PHE A 1 206 ? 1.957 -8.004 -27.182 1.00 79.56 206 PHE A C 1
ATOM 1649 O O . PHE A 1 206 ? 2.082 -7.387 -28.248 1.00 79.56 206 PHE A O 1
ATOM 1656 N N . THR A 1 207 ? 0.897 -8.755 -26.904 1.00 85.62 207 THR A N 1
ATOM 1657 C CA . THR A 1 207 ? -0.189 -8.978 -27.856 1.00 85.62 207 THR A CA 1
ATOM 1658 C C . THR A 1 207 ? -0.956 -7.686 -28.138 1.00 85.62 207 THR A C 1
ATOM 1660 O O . THR A 1 207 ? -1.220 -7.378 -29.297 1.00 85.62 207 THR A O 1
ATOM 1663 N N . ALA A 1 208 ? -1.251 -6.866 -27.132 1.00 84.12 208 ALA A N 1
ATOM 1664 C CA . ALA A 1 208 ? -1.966 -5.604 -27.310 1.00 84.12 208 ALA A CA 1
ATOM 1665 C C . ALA A 1 208 ? -1.161 -4.595 -28.144 1.00 84.12 208 ALA A C 1
ATOM 1667 O O . ALA A 1 208 ? -1.694 -3.955 -29.055 1.00 84.12 208 ALA A O 1
ATOM 1668 N N . TRP A 1 209 ? 0.138 -4.469 -27.871 1.00 82.62 209 TRP A N 1
ATOM 1669 C CA . TRP A 1 209 ? 0.980 -3.442 -28.485 1.00 82.62 209 TRP A CA 1
ATOM 1670 C C . TRP A 1 209 ? 1.568 -3.855 -29.836 1.00 82.62 209 TRP A C 1
ATOM 1672 O O . TRP A 1 209 ? 1.689 -3.025 -30.742 1.00 82.62 209 TRP A O 1
ATOM 1682 N N . THR A 1 210 ? 1.934 -5.127 -29.995 1.00 83.25 210 THR A N 1
ATOM 1683 C CA . THR A 1 210 ? 2.562 -5.646 -31.222 1.00 83.25 210 THR A CA 1
ATOM 1684 C C . THR A 1 210 ? 1.600 -6.481 -32.065 1.00 83.25 210 THR A C 1
ATOM 1686 O O . THR A 1 210 ? 1.785 -6.600 -33.277 1.00 83.25 210 THR A O 1
ATOM 1689 N N . GLY A 1 211 ? 0.493 -6.961 -31.491 1.00 85.62 211 GLY A N 1
ATOM 1690 C CA . GLY A 1 211 ? -0.433 -7.933 -32.093 1.00 85.62 211 GLY A CA 1
ATOM 1691 C C . GLY A 1 211 ? 0.056 -9.375 -32.028 1.00 85.62 211 GLY A C 1
ATOM 1692 O O . GLY A 1 211 ? -0.567 -10.232 -32.646 1.00 85.62 211 GLY A O 1
ATOM 1693 N N . TRP A 1 212 ? 1.229 -9.601 -31.444 1.00 87.62 212 TRP A N 1
ATOM 1694 C CA . TRP A 1 212 ? 1.968 -10.852 -31.503 1.00 87.62 212 TRP A CA 1
ATOM 1695 C C . TRP A 1 212 ? 2.276 -11.285 -30.078 1.00 87.62 212 TRP A C 1
ATOM 1697 O O . TRP A 1 212 ? 2.588 -10.444 -29.230 1.00 87.62 212 TRP A O 1
ATOM 1707 N N . ASN A 1 213 ? 2.212 -12.587 -29.823 1.00 88.19 213 ASN A N 1
ATOM 1708 C CA . ASN A 1 213 ? 2.657 -13.110 -28.538 1.00 88.19 213 ASN A CA 1
ATOM 1709 C C . ASN A 1 213 ? 4.193 -13.077 -28.438 1.00 88.19 213 ASN A C 1
ATOM 1711 O O . ASN A 1 213 ? 4.907 -12.876 -29.431 1.00 88.19 213 ASN A O 1
ATOM 1715 N N . LEU A 1 214 ? 4.714 -13.269 -27.225 1.00 82.62 214 LEU A N 1
ATOM 1716 C CA . LEU A 1 214 ? 6.148 -13.160 -26.952 1.00 82.62 214 LEU A CA 1
ATOM 1717 C C . LEU A 1 214 ? 6.981 -14.142 -27.797 1.00 82.62 214 LEU A C 1
ATOM 1719 O O . LEU A 1 214 ? 8.037 -13.766 -28.309 1.00 82.62 214 LEU A O 1
ATOM 1723 N N . ASN A 1 215 ? 6.483 -15.364 -28.002 1.00 83.81 215 ASN A N 1
ATOM 1724 C CA . ASN A 1 215 ? 7.169 -16.399 -28.778 1.00 83.81 215 ASN A CA 1
ATOM 1725 C C . ASN A 1 215 ? 7.296 -16.016 -30.258 1.00 83.81 215 ASN A C 1
ATOM 1727 O O . ASN A 1 215 ? 8.399 -16.033 -30.801 1.00 83.81 215 ASN A O 1
ATOM 1731 N N . GLN A 1 216 ? 6.206 -15.572 -30.889 1.00 87.25 216 GLN A N 1
ATOM 1732 C CA . GLN A 1 216 ? 6.210 -15.080 -32.274 1.00 87.25 216 GLN A CA 1
ATOM 1733 C C . GLN A 1 216 ? 7.172 -13.901 -32.446 1.00 87.25 216 GLN A C 1
ATOM 1735 O O . GLN A 1 216 ? 7.906 -13.805 -33.434 1.00 87.25 216 GLN A O 1
ATOM 1740 N N . LEU A 1 217 ? 7.193 -12.995 -31.466 1.00 84.12 217 LEU A N 1
ATOM 1741 C CA . LEU A 1 217 ? 8.072 -11.834 -31.480 1.00 84.12 217 LEU A CA 1
ATOM 1742 C C . LEU A 1 217 ? 9.546 -12.230 -31.326 1.00 84.12 217 LEU A C 1
ATOM 1744 O O . LEU A 1 217 ? 10.410 -11.650 -31.989 1.00 84.12 217 LEU A O 1
ATOM 1748 N N . MET A 1 218 ? 9.845 -13.234 -30.502 1.00 83.19 218 MET A N 1
ATOM 1749 C CA . MET A 1 218 ? 11.187 -13.797 -30.355 1.00 83.19 218 MET A CA 1
ATOM 1750 C C . MET A 1 218 ? 11.663 -14.535 -31.608 1.00 83.19 218 MET A C 1
ATOM 1752 O O . MET A 1 218 ? 12.796 -14.316 -32.044 1.00 83.19 218 MET A O 1
ATOM 1756 N N . GLU A 1 219 ? 10.823 -15.372 -32.214 1.00 86.06 219 GLU A N 1
ATOM 1757 C CA . GLU A 1 219 ? 11.134 -16.074 -33.467 1.00 86.06 219 GLU A CA 1
ATOM 1758 C C . GLU A 1 219 ? 11.501 -15.078 -34.567 1.00 86.06 219 GLU A C 1
ATOM 1760 O O . GLU A 1 219 ? 12.544 -15.175 -35.216 1.00 86.06 219 GLU A O 1
ATOM 1765 N N . MET A 1 220 ? 10.695 -14.033 -34.706 1.00 82.38 220 MET A N 1
ATOM 1766 C CA . MET A 1 220 ? 10.912 -13.014 -35.724 1.00 82.38 220 MET A CA 1
ATOM 1767 C C . MET A 1 220 ? 12.079 -12.092 -35.401 1.00 82.38 220 MET A C 1
ATOM 1769 O O . MET A 1 220 ? 12.823 -11.704 -36.303 1.00 82.38 220 MET A O 1
ATOM 1773 N N . THR A 1 221 ? 12.326 -11.812 -34.123 1.00 86.00 221 THR A N 1
ATOM 1774 C CA . THR A 1 221 ? 13.575 -11.171 -33.702 1.00 86.00 221 THR A CA 1
ATOM 1775 C C . THR A 1 221 ? 14.774 -12.023 -34.100 1.00 86.00 221 THR A C 1
ATOM 1777 O O . THR A 1 221 ? 15.755 -11.478 -34.590 1.00 86.00 221 THR A O 1
ATOM 1780 N N . SER A 1 222 ? 14.702 -13.343 -33.952 1.00 82.94 222 SER A N 1
ATOM 1781 C CA . SER A 1 222 ? 15.810 -14.249 -34.272 1.00 82.94 222 SER A CA 1
ATOM 1782 C C . SER A 1 222 ? 16.109 -14.287 -35.774 1.00 82.94 222 SER A C 1
ATOM 1784 O O . SER A 1 222 ? 17.274 -14.356 -36.163 1.00 82.94 222 SER A O 1
ATOM 1786 N N . LEU A 1 223 ? 15.082 -14.150 -36.620 1.00 85.62 223 LEU A N 1
ATOM 1787 C CA . LEU A 1 223 ? 15.229 -14.021 -38.074 1.00 85.62 223 LEU A CA 1
ATOM 1788 C C . LEU A 1 223 ? 15.827 -12.668 -38.493 1.00 85.62 223 LEU A C 1
ATOM 1790 O O . LEU A 1 223 ? 16.632 -12.602 -39.421 1.00 85.62 223 LEU A O 1
ATOM 1794 N N . ILE A 1 224 ? 15.447 -11.578 -37.821 1.00 83.06 224 ILE A N 1
ATOM 1795 C CA . ILE A 1 224 ? 15.841 -10.215 -38.213 1.00 83.06 224 ILE A CA 1
ATOM 1796 C C . ILE A 1 224 ? 17.188 -9.809 -37.594 1.00 83.06 224 ILE A C 1
ATOM 1798 O O . ILE A 1 224 ? 17.988 -9.137 -38.248 1.00 83.06 224 ILE A O 1
ATOM 1802 N N . ALA A 1 225 ? 17.471 -10.224 -36.356 1.00 82.00 225 ALA A N 1
ATOM 1803 C CA . ALA A 1 225 ? 18.627 -9.799 -35.562 1.00 82.00 225 ALA A CA 1
ATOM 1804 C C . ALA A 1 225 ? 19.989 -9.935 -36.271 1.00 82.00 225 ALA A C 1
ATOM 1806 O O . ALA A 1 225 ? 20.781 -8.993 -36.159 1.00 82.00 225 ALA A O 1
ATOM 1807 N N . PRO A 1 226 ? 20.285 -11.008 -37.038 1.00 85.50 226 PRO A N 1
ATOM 1808 C CA . PRO A 1 226 ? 21.545 -11.127 -37.779 1.00 85.50 226 PRO A CA 1
ATOM 1809 C C . PRO A 1 226 ? 21.766 -10.015 -38.814 1.00 85.50 226 PRO A C 1
ATOM 1811 O O . PRO A 1 226 ? 22.907 -9.702 -39.155 1.00 85.50 226 PRO A O 1
ATOM 1814 N N . HIS A 1 227 ? 20.686 -9.398 -39.298 1.00 84.69 227 HIS A N 1
ATOM 1815 C CA . HIS A 1 227 ? 20.707 -8.332 -40.299 1.00 84.69 227 HIS A CA 1
ATOM 1816 C C . HIS A 1 227 ? 20.619 -6.925 -39.688 1.00 84.69 227 HIS A C 1
ATOM 1818 O O . HIS A 1 227 ? 20.690 -5.928 -40.411 1.00 84.69 227 HIS A O 1
ATOM 1824 N N . MET A 1 228 ? 20.475 -6.814 -38.364 1.00 80.56 228 MET A N 1
ATOM 1825 C CA . MET A 1 228 ? 20.393 -5.531 -37.671 1.00 80.56 228 MET A CA 1
ATOM 1826 C C . MET A 1 228 ? 21.782 -4.964 -37.381 1.00 80.56 228 MET A C 1
ATOM 1828 O O . MET A 1 228 ? 22.717 -5.671 -37.001 1.00 80.56 228 MET A O 1
ATOM 1832 N N . TYR A 1 229 ? 21.916 -3.642 -37.483 1.00 79.75 229 TYR A N 1
ATOM 1833 C CA . TYR A 1 229 ? 23.112 -2.967 -36.991 1.00 79.75 229 TYR A CA 1
ATOM 1834 C C . TYR A 1 229 ? 23.211 -3.125 -35.474 1.00 79.75 229 TYR A C 1
ATOM 1836 O O . TYR A 1 229 ? 22.295 -2.753 -34.739 1.00 79.75 229 TYR A O 1
ATOM 1844 N N . LYS A 1 230 ? 24.356 -3.627 -35.001 1.00 74.44 230 LYS A N 1
ATOM 1845 C CA . LYS A 1 230 ? 24.638 -3.734 -33.567 1.00 74.44 230 LYS A CA 1
ATOM 1846 C C . LYS A 1 230 ? 24.568 -2.348 -32.921 1.00 74.44 230 LYS A C 1
ATOM 1848 O O . LYS A 1 230 ? 25.316 -1.440 -33.288 1.00 74.44 230 LYS A O 1
ATOM 1853 N N . SER A 1 231 ? 23.677 -2.195 -31.947 1.00 71.25 231 SER A N 1
ATOM 1854 C CA . SER A 1 231 ? 23.548 -0.992 -31.126 1.00 71.25 231 SER A CA 1
ATOM 1855 C C . SER A 1 231 ? 24.158 -1.243 -29.751 1.00 71.25 231 SER A C 1
ATOM 1857 O O . SER A 1 231 ? 23.975 -2.307 -29.175 1.00 71.25 231 SER A O 1
ATOM 1859 N N . LYS A 1 232 ? 24.862 -0.246 -29.201 1.00 71.00 232 LYS A N 1
ATOM 1860 C CA . LYS A 1 232 ? 25.350 -0.281 -27.809 1.00 71.00 232 LYS A CA 1
ATOM 1861 C C . LYS A 1 232 ? 24.250 -0.010 -26.779 1.00 71.00 232 LYS A C 1
ATOM 1863 O O . LYS A 1 232 ? 24.475 -0.206 -25.597 1.00 71.00 232 LYS A O 1
ATOM 1868 N N . HIS A 1 233 ? 23.106 0.510 -27.223 1.00 69.88 233 HIS A N 1
ATOM 1869 C CA . HIS A 1 233 ? 22.068 1.045 -26.338 1.00 69.88 233 HIS A CA 1
ATOM 1870 C C . HIS A 1 233 ? 20.748 0.280 -26.421 1.00 69.88 233 HIS A C 1
ATOM 1872 O O . HIS A 1 233 ? 19.823 0.635 -25.705 1.00 69.88 233 HIS A O 1
ATOM 1878 N N . ARG A 1 234 ? 20.622 -0.674 -27.354 1.00 73.12 234 ARG A N 1
ATOM 1879 C CA . ARG A 1 234 ? 19.399 -1.460 -27.541 1.00 73.12 234 ARG A CA 1
ATOM 1880 C C . ARG A 1 234 ? 19.724 -2.864 -28.007 1.00 73.12 234 ARG A C 1
ATOM 1882 O O . ARG A 1 234 ? 20.561 -3.025 -28.901 1.00 73.12 234 ARG A O 1
ATOM 1889 N N . SER A 1 235 ? 19.025 -3.842 -27.455 1.00 81.25 235 SER A N 1
ATOM 1890 C CA . SER A 1 235 ? 19.035 -5.203 -27.969 1.00 81.25 235 SER A CA 1
ATOM 1891 C C . SER A 1 235 ? 18.246 -5.294 -29.289 1.00 81.25 235 SER A C 1
ATOM 1893 O O . SER A 1 235 ? 17.397 -4.442 -29.580 1.00 81.25 235 SER A O 1
ATOM 1895 N N . PRO A 1 236 ? 18.510 -6.315 -30.122 1.00 81.50 236 PRO A N 1
ATOM 1896 C CA . PRO A 1 236 ? 17.713 -6.574 -31.319 1.00 81.50 236 PRO A CA 1
ATOM 1897 C C . PRO A 1 236 ? 16.220 -6.732 -31.015 1.00 81.50 236 PRO A C 1
ATOM 1899 O O . PRO A 1 236 ? 15.395 -6.164 -31.725 1.00 81.50 236 PRO A O 1
ATOM 1902 N N . PHE A 1 237 ? 15.887 -7.417 -29.917 1.00 82.75 237 PHE A N 1
ATOM 1903 C CA . PHE A 1 237 ? 14.511 -7.608 -29.461 1.00 82.75 237 PHE A CA 1
ATOM 1904 C C . PHE A 1 237 ? 13.817 -6.271 -29.186 1.00 82.75 237 PHE A C 1
ATOM 1906 O O . PHE A 1 237 ? 12.778 -5.970 -29.763 1.00 82.75 237 PHE A O 1
ATOM 1913 N N . GLU A 1 238 ? 14.451 -5.402 -28.399 1.00 81.50 238 GLU A N 1
ATOM 1914 C CA . GLU A 1 238 ? 13.931 -4.067 -28.087 1.00 81.50 238 GLU A CA 1
ATOM 1915 C C . GLU A 1 238 ? 13.688 -3.221 -29.341 1.00 81.50 238 GLU A C 1
ATOM 1917 O O . GLU A 1 238 ? 12.697 -2.497 -29.445 1.00 81.50 238 GLU A O 1
ATOM 1922 N N . ALA A 1 239 ? 14.594 -3.305 -30.315 1.00 81.44 239 ALA A N 1
ATOM 1923 C CA . ALA A 1 239 ? 14.466 -2.578 -31.568 1.00 81.44 239 ALA A CA 1
ATOM 1924 C C . ALA A 1 239 ? 13.318 -3.113 -32.444 1.00 81.44 239 ALA A C 1
ATOM 1926 O O . ALA A 1 239 ? 12.616 -2.307 -33.062 1.00 81.44 239 ALA A O 1
ATOM 1927 N N . VAL A 1 240 ? 13.085 -4.429 -32.456 1.00 84.12 240 VAL A N 1
ATOM 1928 C CA . VAL A 1 240 ? 11.936 -5.054 -33.130 1.00 84.12 240 VAL A CA 1
ATOM 1929 C C . VAL A 1 240 ? 10.624 -4.643 -32.455 1.00 84.12 240 VAL A C 1
ATOM 1931 O O . VAL A 1 240 ? 9.718 -4.176 -33.147 1.00 84.12 240 VAL A O 1
ATOM 1934 N N . CYS A 1 241 ? 10.542 -4.693 -31.121 1.00 82.81 241 CYS A N 1
ATOM 1935 C CA . CYS A 1 241 ? 9.373 -4.221 -30.369 1.00 82.81 241 CYS A CA 1
ATOM 1936 C C . CYS A 1 241 ? 9.047 -2.763 -30.710 1.00 82.81 241 CYS A C 1
ATOM 1938 O O . CYS A 1 241 ? 7.930 -2.444 -31.120 1.00 82.81 241 CYS A O 1
ATOM 1940 N N . MET A 1 242 ? 10.043 -1.874 -30.617 1.00 85.06 242 MET A N 1
ATOM 1941 C CA . MET A 1 242 ? 9.846 -0.456 -30.923 1.00 85.06 242 MET A CA 1
ATOM 1942 C C . MET A 1 242 ? 9.359 -0.224 -32.351 1.00 85.06 242 MET A C 1
ATOM 1944 O O . MET A 1 242 ? 8.524 0.652 -32.569 1.00 85.06 242 MET A O 1
ATOM 1948 N N . TYR A 1 243 ? 9.888 -0.972 -33.320 1.00 86.81 243 TYR A N 1
ATOM 1949 C CA . TYR A 1 243 ? 9.492 -0.850 -34.717 1.00 86.81 243 TYR A CA 1
ATOM 1950 C C . TYR A 1 243 ? 8.008 -1.184 -34.909 1.00 86.81 243 TYR A C 1
ATOM 1952 O O . TYR A 1 243 ? 7.262 -0.360 -35.440 1.00 86.81 243 TYR A O 1
ATOM 1960 N N . TRP A 1 244 ? 7.556 -2.335 -34.409 1.00 87.44 244 TRP A N 1
ATOM 1961 C CA . TRP A 1 244 ? 6.171 -2.789 -34.575 1.00 87.44 244 TRP A CA 1
ATOM 1962 C C . TRP A 1 244 ? 5.152 -1.894 -33.878 1.00 87.44 244 TRP A C 1
ATOM 1964 O O . TRP A 1 244 ? 4.123 -1.546 -34.458 1.00 87.44 244 TRP A O 1
ATOM 1974 N N . ILE A 1 245 ? 5.464 -1.438 -32.669 1.00 86.38 245 ILE A N 1
ATOM 1975 C CA . ILE A 1 245 ? 4.596 -0.515 -31.929 1.00 86.38 245 ILE A CA 1
ATOM 1976 C C . ILE A 1 245 ? 4.511 0.818 -32.654 1.00 86.38 245 ILE A C 1
ATOM 1978 O O . ILE A 1 245 ? 3.448 1.436 -32.707 1.00 86.38 245 ILE A O 1
ATOM 1982 N N . LYS A 1 246 ? 5.622 1.264 -33.249 1.00 87.50 246 LYS A N 1
ATOM 1983 C CA . LYS A 1 246 ? 5.655 2.520 -33.989 1.00 87.50 246 LYS A CA 1
ATOM 1984 C C . LYS A 1 246 ? 4.886 2.456 -35.309 1.00 87.50 246 LYS A C 1
ATOM 1986 O O . LYS A 1 246 ? 4.415 3.495 -35.761 1.00 87.50 246 LYS A O 1
ATOM 1991 N N . LEU A 1 247 ? 4.731 1.271 -35.902 1.00 86.94 247 LEU A N 1
ATOM 1992 C CA . LEU A 1 247 ? 3.851 1.064 -37.057 1.00 86.94 247 LEU A CA 1
ATOM 1993 C C . LEU A 1 247 ? 2.367 1.152 -36.679 1.00 86.94 247 LEU A C 1
ATOM 1995 O O . LEU A 1 247 ? 1.569 1.640 -37.472 1.00 86.94 247 LEU A O 1
ATOM 1999 N N . LYS A 1 248 ? 1.999 0.685 -35.481 1.00 84.56 248 LYS A N 1
ATOM 2000 C CA . LYS A 1 248 ? 0.601 0.623 -35.023 1.00 84.56 248 LYS A CA 1
ATOM 2001 C C . LYS A 1 248 ? 0.136 1.858 -34.259 1.00 84.56 248 LYS A C 1
ATOM 2003 O O . LYS A 1 248 ? -1.061 2.106 -34.162 1.00 84.56 248 LYS A O 1
ATOM 2008 N N . THR A 1 249 ? 1.065 2.622 -33.693 1.00 82.94 249 THR A N 1
ATOM 2009 C CA . THR A 1 249 ? 0.753 3.721 -32.779 1.00 82.94 249 THR A CA 1
ATOM 2010 C C . THR A 1 249 ? 1.517 4.992 -33.133 1.00 82.94 249 THR A C 1
ATOM 2012 O O . THR A 1 249 ? 2.655 4.977 -33.609 1.00 82.94 249 THR A O 1
ATOM 2015 N N . ASN A 1 250 ? 0.927 6.137 -32.795 1.00 84.44 250 ASN A N 1
ATOM 2016 C CA . ASN A 1 250 ? 1.587 7.435 -32.928 1.00 84.44 250 ASN A CA 1
ATOM 2017 C C . ASN A 1 250 ? 2.498 7.782 -31.738 1.00 84.44 250 ASN A C 1
ATOM 2019 O O . ASN A 1 250 ? 3.023 8.895 -31.675 1.00 84.44 250 ASN A O 1
ATOM 2023 N N . LEU A 1 251 ? 2.760 6.833 -30.833 1.00 81.50 251 LEU A N 1
ATOM 2024 C CA . LEU A 1 251 ? 3.575 7.056 -29.641 1.00 81.50 251 LEU A CA 1
ATOM 2025 C C . LEU A 1 251 ? 5.011 7.460 -29.995 1.00 81.50 251 LEU A C 1
ATOM 2027 O O . LEU A 1 251 ? 5.612 6.986 -30.964 1.00 81.50 251 LEU A O 1
ATOM 2031 N N . SER A 1 252 ? 5.582 8.367 -29.212 1.00 83.44 252 SER A N 1
ATOM 2032 C CA . SER A 1 252 ? 6.994 8.732 -29.322 1.00 83.44 252 SER A CA 1
ATOM 2033 C C . SER A 1 252 ? 7.894 7.581 -28.860 1.00 83.44 252 SER A C 1
ATOM 2035 O O . SER A 1 252 ? 7.517 6.790 -28.002 1.00 83.44 252 SER A O 1
ATOM 2037 N N . PHE A 1 253 ? 9.131 7.513 -29.365 1.00 79.88 253 PHE A N 1
ATOM 2038 C CA . PHE A 1 253 ? 10.099 6.495 -28.925 1.00 79.88 253 PHE A CA 1
ATOM 2039 C C . PHE A 1 253 ? 10.380 6.538 -27.419 1.00 79.88 253 PHE A C 1
ATOM 2041 O O . PHE A 1 253 ? 10.695 5.507 -26.838 1.00 79.88 253 PHE A O 1
ATOM 2048 N N . ARG A 1 254 ? 10.238 7.711 -26.786 1.00 79.12 254 ARG A N 1
ATOM 2049 C CA . ARG A 1 254 ? 10.340 7.850 -25.332 1.00 79.12 254 ARG A CA 1
ATOM 2050 C C . ARG A 1 254 ? 9.178 7.147 -24.634 1.00 79.12 254 ARG A C 1
ATOM 2052 O O . ARG A 1 254 ? 9.420 6.374 -23.724 1.00 79.12 254 ARG A O 1
ATOM 2059 N N . GLN A 1 255 ? 7.946 7.361 -25.102 1.00 80.31 255 GLN A N 1
ATOM 2060 C CA . GLN A 1 255 ? 6.760 6.683 -24.566 1.00 80.31 255 GLN A CA 1
ATOM 2061 C C . GLN A 1 255 ? 6.842 5.166 -24.764 1.00 80.31 255 GLN A C 1
ATOM 2063 O O . GLN A 1 255 ? 6.583 4.420 -23.829 1.00 80.31 255 GLN A O 1
ATOM 2068 N N . ILE A 1 256 ? 7.275 4.706 -25.942 1.00 80.69 256 ILE A N 1
ATOM 2069 C CA . ILE A 1 256 ? 7.457 3.272 -26.216 1.00 80.69 256 ILE A CA 1
ATOM 2070 C C . ILE A 1 256 ? 8.553 2.681 -25.318 1.00 80.69 256 ILE A C 1
ATOM 2072 O O . ILE A 1 256 ? 8.367 1.613 -24.743 1.00 80.69 256 ILE A O 1
ATOM 2076 N N . GLY A 1 257 ? 9.674 3.390 -25.153 1.00 75.50 257 GLY A N 1
ATOM 2077 C CA . GLY A 1 257 ? 10.744 2.983 -24.243 1.00 75.50 257 GLY A CA 1
ATOM 2078 C C . GLY A 1 257 ? 10.265 2.867 -22.797 1.00 75.50 257 GLY A C 1
ATOM 2079 O O . GLY A 1 257 ? 10.625 1.912 -22.120 1.00 75.50 257 GLY A O 1
ATOM 2080 N N . THR A 1 258 ? 9.389 3.770 -22.350 1.00 76.69 258 THR A N 1
ATOM 2081 C CA . THR A 1 258 ? 8.766 3.691 -21.023 1.00 76.69 258 THR A CA 1
ATOM 2082 C C . THR A 1 258 ? 7.861 2.467 -20.872 1.00 76.69 258 THR A C 1
ATOM 2084 O O . THR A 1 258 ? 7.964 1.791 -19.856 1.00 76.69 258 THR A O 1
ATOM 2087 N N . ILE A 1 259 ? 7.030 2.143 -21.871 1.00 73.69 259 ILE A N 1
ATOM 2088 C CA . ILE A 1 259 ? 6.128 0.974 -21.822 1.00 73.69 259 ILE A CA 1
ATOM 2089 C C . ILE A 1 259 ? 6.929 -0.332 -21.715 1.00 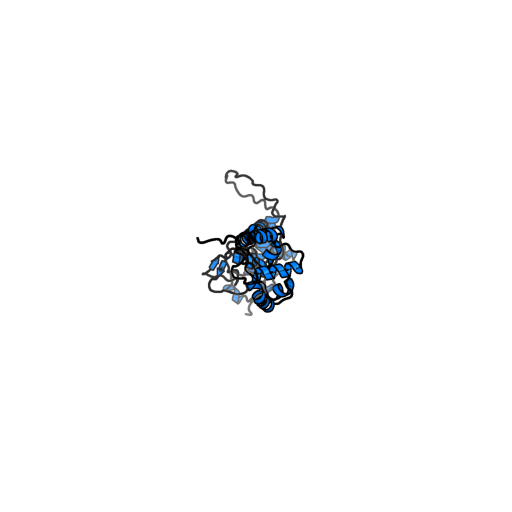73.69 259 ILE A C 1
ATOM 2091 O O . ILE A 1 259 ? 6.593 -1.202 -20.921 1.00 73.69 259 ILE A O 1
ATOM 2095 N N . PHE A 1 260 ? 8.024 -0.447 -22.469 1.00 68.25 260 PHE A N 1
ATOM 2096 C CA . PHE A 1 260 ? 8.826 -1.676 -22.545 1.00 68.25 260 PHE A CA 1
ATOM 2097 C C . PHE A 1 260 ? 10.059 -1.673 -21.638 1.00 68.25 260 PHE A C 1
ATOM 2099 O O . PHE A 1 260 ? 10.919 -2.538 -21.779 1.00 68.25 260 PHE A O 1
ATOM 2106 N N . LYS A 1 261 ? 10.167 -0.697 -20.726 1.00 66.62 261 LYS A N 1
ATOM 2107 C CA . LYS A 1 261 ? 11.308 -0.531 -19.806 1.00 66.62 261 LYS A CA 1
ATOM 2108 C C . LYS A 1 261 ? 12.671 -0.498 -20.519 1.00 66.62 261 LYS A C 1
ATOM 2110 O O . LYS A 1 261 ? 13.699 -0.850 -19.948 1.00 66.62 261 LYS A O 1
ATOM 2115 N N . ILE A 1 262 ? 12.692 -0.039 -21.768 1.00 68.12 262 ILE A N 1
ATOM 2116 C CA . ILE A 1 262 ? 13.913 0.065 -22.564 1.00 68.12 262 ILE A CA 1
ATOM 2117 C C . ILE A 1 262 ? 14.646 1.310 -22.088 1.00 68.12 262 ILE A C 1
ATOM 2119 O O . ILE A 1 262 ? 14.091 2.411 -22.155 1.00 68.12 262 ILE A O 1
ATOM 2123 N N . GLN A 1 263 ? 15.889 1.161 -21.625 1.00 58.91 263 GLN A N 1
ATOM 2124 C CA . GLN A 1 263 ? 16.714 2.281 -21.166 1.00 58.91 263 GLN A CA 1
ATOM 2125 C C . GLN A 1 263 ? 17.042 3.224 -22.333 1.00 58.91 263 GLN A C 1
ATOM 2127 O O . GLN A 1 263 ? 18.092 3.157 -22.973 1.00 58.91 263 GLN A O 1
ATOM 2132 N N . THR A 1 264 ? 16.124 4.137 -22.642 1.00 56.22 264 THR A N 1
ATOM 2133 C CA . THR A 1 264 ? 16.337 5.145 -23.672 1.00 56.22 264 THR A CA 1
ATOM 2134 C C . THR A 1 264 ? 17.089 6.325 -23.074 1.00 56.22 264 THR A C 1
ATOM 2136 O O . THR A 1 264 ? 16.482 7.248 -22.536 1.00 56.22 264 THR A O 1
ATOM 2139 N N . THR A 1 265 ? 18.416 6.329 -23.203 1.00 57.66 265 THR A N 1
ATOM 2140 C CA . THR A 1 265 ? 19.198 7.562 -23.030 1.00 57.66 265 THR A CA 1
ATOM 2141 C C . THR A 1 265 ? 18.844 8.555 -24.138 1.00 57.66 265 THR A C 1
ATOM 2143 O O . THR A 1 265 ? 18.453 8.155 -25.241 1.00 57.66 265 THR A O 1
ATOM 2146 N N . GLU A 1 266 ? 18.984 9.855 -23.885 1.00 54.81 266 GLU A N 1
ATOM 2147 C CA . GLU A 1 266 ? 18.680 10.896 -24.876 1.00 54.81 266 GLU A CA 1
ATOM 2148 C C . GLU A 1 266 ? 19.512 10.724 -26.169 1.00 54.81 266 GLU A C 1
ATOM 2150 O O . GLU A 1 266 ? 19.002 10.879 -27.283 1.00 54.81 266 GLU A O 1
ATOM 2155 N N . GLU A 1 267 ? 20.754 10.247 -26.025 1.00 52.44 267 GLU A N 1
ATOM 2156 C CA . GLU A 1 267 ? 21.650 9.806 -27.103 1.00 52.44 267 GLU A CA 1
ATOM 2157 C C . GLU A 1 267 ? 21.043 8.703 -27.992 1.00 52.44 267 GLU A C 1
ATOM 2159 O O . GLU A 1 267 ? 21.246 8.683 -29.210 1.00 52.44 267 GLU A O 1
ATOM 2164 N N . SER A 1 268 ? 20.295 7.768 -27.394 1.00 55.03 268 SER A N 1
ATOM 2165 C CA . SER A 1 268 ? 19.684 6.634 -28.098 1.00 55.03 268 SER A CA 1
ATOM 2166 C C . SER A 1 268 ? 18.487 7.060 -28.957 1.00 55.03 268 SER A C 1
ATOM 2168 O O . SER A 1 268 ? 18.215 6.447 -29.988 1.00 55.03 268 SER A O 1
ATOM 2170 N N . ILE A 1 269 ? 17.776 8.121 -28.559 1.00 54.47 269 ILE A N 1
ATOM 2171 C CA . ILE A 1 269 ? 16.583 8.636 -29.250 1.00 54.47 269 ILE A CA 1
ATOM 2172 C C . ILE A 1 269 ? 16.984 9.468 -30.480 1.00 54.47 269 ILE A C 1
ATOM 2174 O O . ILE A 1 269 ? 16.279 9.467 -31.492 1.00 54.47 269 ILE A O 1
ATOM 2178 N N . ARG A 1 270 ? 18.131 10.158 -30.420 1.00 51.34 270 ARG A N 1
ATOM 2179 C CA . ARG A 1 270 ? 18.578 11.112 -31.451 1.00 51.34 270 ARG A CA 1
ATOM 2180 C C . ARG A 1 270 ? 19.236 10.475 -32.679 1.00 51.34 270 ARG A C 1
ATOM 2182 O O . ARG A 1 270 ? 19.297 11.123 -33.723 1.00 51.34 270 ARG A O 1
ATOM 2189 N N . ARG A 1 271 ? 19.673 9.210 -32.626 1.00 53.38 271 ARG A N 1
ATOM 2190 C CA . ARG A 1 271 ? 20.197 8.500 -33.812 1.00 53.38 271 ARG A CA 1
ATOM 2191 C C . ARG A 1 271 ? 19.055 7.982 -34.687 1.00 53.38 271 ARG A C 1
ATOM 2193 O O . ARG A 1 271 ? 18.815 6.782 -34.781 1.00 53.38 271 ARG A O 1
ATOM 2200 N N . ARG A 1 272 ? 18.329 8.897 -35.333 1.00 48.50 272 ARG A N 1
ATOM 2201 C CA . ARG A 1 272 ? 17.478 8.537 -36.474 1.00 48.50 272 ARG A CA 1
ATOM 2202 C C . ARG A 1 272 ? 18.355 7.998 -37.606 1.00 48.50 272 ARG A C 1
ATOM 2204 O O . ARG A 1 272 ? 19.497 8.429 -37.767 1.00 48.50 272 ARG A O 1
ATOM 2211 N N . VAL A 1 273 ? 17.780 7.051 -38.350 1.00 47.34 273 VAL A N 1
ATOM 2212 C CA . VAL A 1 273 ? 18.288 6.423 -39.580 1.00 47.34 273 VAL A CA 1
ATOM 2213 C C . VAL A 1 273 ? 19.195 7.389 -40.353 1.00 47.34 273 VAL A C 1
ATOM 2215 O O . VAL A 1 273 ? 18.777 8.529 -40.582 1.00 47.34 273 VAL A O 1
ATOM 2218 N N . PRO A 1 274 ? 20.414 6.981 -40.759 1.00 40.97 274 PRO A N 1
ATOM 2219 C CA . PRO A 1 274 ? 21.266 7.829 -41.575 1.00 40.97 274 PRO A CA 1
ATOM 2220 C C . PRO A 1 274 ? 20.470 8.268 -42.801 1.00 40.97 274 PRO A C 1
ATOM 2222 O O . PRO A 1 274 ? 20.098 7.441 -43.631 1.00 40.97 274 PRO A O 1
ATOM 2225 N N . SER A 1 275 ? 20.188 9.568 -42.906 1.00 42.88 275 SER A N 1
ATOM 2226 C CA . SER A 1 275 ? 19.667 10.137 -44.147 1.00 42.88 275 SER A CA 1
ATOM 2227 C C . SER A 1 275 ? 20.559 9.677 -45.309 1.00 42.88 275 SER A C 1
ATOM 2229 O O . SER A 1 275 ? 21.779 9.560 -45.145 1.00 42.88 275 SER A O 1
ATOM 2231 N N . GLU A 1 276 ? 19.971 9.426 -46.482 1.00 43.97 276 GLU A N 1
ATOM 2232 C CA . GLU A 1 276 ? 20.625 8.959 -47.726 1.00 43.97 276 GLU A CA 1
ATOM 2233 C C . GLU A 1 276 ? 21.955 9.657 -48.079 1.00 43.97 276 GLU A C 1
ATOM 2235 O O . GLU A 1 276 ? 22.771 9.137 -48.847 1.00 43.97 276 GLU A O 1
ATOM 2240 N N . LYS A 1 277 ? 22.229 10.819 -47.478 1.00 45.25 277 LYS A N 1
ATOM 2241 C CA . LYS A 1 277 ? 23.507 11.529 -47.543 1.00 45.25 277 LYS A CA 1
ATOM 2242 C C . LYS A 1 277 ? 24.709 10.689 -47.077 1.00 45.25 277 LYS A C 1
ATOM 2244 O O . LYS A 1 277 ? 25.807 10.915 -47.587 1.00 45.25 277 LYS A O 1
ATOM 2249 N N . TYR A 1 278 ? 24.540 9.697 -46.195 1.00 45.56 278 TYR A N 1
ATOM 2250 C CA . TYR A 1 278 ? 25.648 8.824 -45.766 1.00 45.56 278 TYR A CA 1
ATOM 2251 C C . TYR A 1 278 ? 25.945 7.667 -46.733 1.00 45.56 278 TYR A C 1
ATOM 2253 O O . TYR A 1 278 ? 27.112 7.312 -46.897 1.00 45.56 278 TYR A O 1
ATOM 2261 N N . PHE A 1 279 ? 24.948 7.152 -47.462 1.00 43.81 279 PHE A N 1
ATOM 2262 C CA . PHE A 1 279 ? 25.157 6.087 -48.456 1.00 43.81 279 PHE A CA 1
ATOM 2263 C C . PHE A 1 279 ? 25.942 6.567 -49.689 1.00 43.81 279 PHE A C 1
ATOM 2265 O O . PHE A 1 279 ? 26.701 5.809 -50.299 1.00 43.81 279 PHE A O 1
ATOM 2272 N N . LYS A 1 280 ? 25.837 7.857 -50.039 1.00 45.41 280 LYS A N 1
ATOM 2273 C CA . LYS A 1 280 ? 26.627 8.450 -51.134 1.00 45.41 280 LYS A CA 1
ATOM 2274 C C . LYS A 1 280 ? 28.104 8.673 -50.775 1.00 45.41 280 LYS A C 1
ATOM 2276 O O . LYS A 1 280 ? 28.934 8.736 -51.681 1.00 45.41 280 LYS A O 1
ATOM 2281 N N . LYS A 1 281 ? 28.468 8.755 -49.486 1.00 43.97 281 LYS A N 1
ATOM 2282 C CA . LYS A 1 281 ? 29.871 8.941 -49.059 1.00 43.97 281 LYS A CA 1
ATOM 2283 C C . LYS A 1 281 ? 30.662 7.631 -49.028 1.00 43.97 281 LYS A C 1
ATOM 2285 O O . LYS A 1 281 ? 31.838 7.638 -49.386 1.00 43.97 281 LYS A O 1
ATOM 2290 N N . SER A 1 282 ? 30.031 6.507 -48.695 1.00 43.84 282 SER A N 1
ATOM 2291 C CA . SER A 1 282 ? 30.679 5.187 -48.699 1.00 43.84 282 SER A CA 1
ATOM 2292 C C . SER A 1 282 ? 30.917 4.635 -50.111 1.00 43.84 282 SER A C 1
ATOM 2294 O O . SER A 1 282 ? 31.930 3.978 -50.325 1.00 43.84 282 SER A O 1
ATOM 2296 N N . ARG A 1 283 ? 30.094 4.989 -51.114 1.00 45.22 283 ARG A N 1
ATOM 2297 C CA . ARG A 1 283 ? 30.365 4.639 -52.528 1.00 45.22 283 ARG A CA 1
ATOM 2298 C C . ARG A 1 283 ? 31.488 5.450 -53.189 1.00 45.22 283 ARG A C 1
ATOM 2300 O O . ARG A 1 283 ? 32.044 4.995 -54.183 1.00 45.22 283 ARG A O 1
ATOM 2307 N N . LYS A 1 284 ? 31.856 6.625 -52.661 1.00 45.34 284 LYS A N 1
ATOM 2308 C CA . LYS A 1 284 ? 32.983 7.415 -53.200 1.00 45.34 284 LYS A CA 1
ATOM 2309 C C . LYS A 1 284 ? 34.356 6.960 -52.691 1.00 45.34 284 LYS A C 1
ATOM 2311 O O . LYS A 1 284 ? 35.350 7.287 -53.326 1.00 45.34 284 LYS A O 1
ATOM 2316 N N . LYS A 1 285 ? 34.432 6.192 -51.597 1.00 45.00 285 LYS A N 1
ATOM 2317 C CA . LYS A 1 285 ? 35.716 5.742 -51.023 1.00 45.00 285 LYS A CA 1
ATOM 2318 C C . LYS A 1 285 ? 36.232 4.405 -51.571 1.00 45.00 285 LYS A C 1
ATOM 2320 O O . LYS A 1 285 ? 37.400 4.103 -51.381 1.00 45.00 285 LYS A O 1
ATOM 2325 N N . THR A 1 286 ? 35.416 3.647 -52.304 1.00 45.56 286 THR A N 1
ATOM 2326 C CA . THR A 1 286 ? 35.806 2.365 -52.929 1.00 45.56 286 THR A CA 1
ATOM 2327 C C . THR A 1 286 ? 36.171 2.466 -54.415 1.00 45.56 286 THR A C 1
ATOM 2329 O O . THR A 1 286 ? 36.342 1.444 -55.071 1.00 45.56 286 THR A O 1
ATOM 2332 N N . ARG A 1 287 ? 36.338 3.678 -54.966 1.00 47.41 287 ARG A N 1
ATOM 2333 C CA . ARG A 1 287 ? 36.698 3.890 -56.385 1.00 47.41 287 ARG A CA 1
ATOM 2334 C C . ARG A 1 287 ? 38.051 4.582 -56.613 1.00 47.41 287 ARG A C 1
ATOM 2336 O O . ARG A 1 287 ? 38.240 5.221 -57.638 1.00 47.41 287 ARG A O 1
ATOM 2343 N N . SER A 1 288 ? 38.992 4.442 -55.676 1.00 48.72 288 SER A N 1
ATOM 2344 C CA . SER A 1 288 ? 40.346 5.013 -55.775 1.00 48.72 288 SER A CA 1
ATOM 2345 C C . SER A 1 288 ? 41.417 4.041 -55.263 1.00 48.72 288 SER A C 1
ATOM 2347 O O . SER A 1 288 ? 42.160 4.350 -54.336 1.00 48.72 288 SER A O 1
ATOM 2349 N N . SER A 1 289 ? 41.489 2.840 -55.834 1.00 49.81 289 SER A N 1
ATOM 2350 C CA . SER A 1 289 ? 42.660 1.964 -55.676 1.00 49.81 289 SER A CA 1
ATOM 2351 C C . SER A 1 289 ? 42.667 0.861 -56.732 1.00 49.81 289 SER A C 1
ATOM 2353 O O . SER A 1 289 ? 42.515 -0.316 -56.427 1.00 49.81 289 SER A O 1
ATOM 2355 N N . LYS A 1 290 ? 42.810 1.239 -58.005 1.00 53.75 290 LYS A N 1
ATOM 2356 C CA . LYS A 1 290 ? 43.266 0.330 -59.068 1.00 53.75 290 LYS A CA 1
ATOM 2357 C C . LYS A 1 290 ? 43.614 1.145 -60.307 1.00 53.75 290 LYS A C 1
ATOM 2359 O O . LYS A 1 290 ? 42.707 1.512 -61.037 1.00 53.75 290 LYS A O 1
ATOM 2364 N N . THR A 1 291 ? 44.908 1.413 -60.489 1.00 47.38 291 THR A N 1
ATOM 2365 C CA . THR A 1 291 ? 45.638 1.410 -61.776 1.00 47.38 291 THR A CA 1
ATOM 2366 C C . THR A 1 291 ? 47.046 1.947 -61.540 1.00 47.38 291 THR A C 1
ATOM 2368 O O . THR A 1 291 ? 47.198 3.101 -61.151 1.00 47.38 291 THR A O 1
ATOM 2371 N N . GLY A 1 292 ? 48.065 1.117 -61.772 1.00 42.62 292 GLY A N 1
ATOM 2372 C CA . GLY A 1 292 ? 49.460 1.554 -61.685 1.00 42.62 292 GLY A CA 1
ATOM 2373 C C . GLY A 1 292 ? 50.513 0.454 -61.813 1.00 42.62 292 GLY A C 1
ATOM 2374 O O . GLY A 1 292 ? 51.520 0.500 -61.127 1.00 42.62 292 GLY A O 1
ATOM 2375 N N . THR A 1 293 ? 50.279 -0.558 -62.648 1.00 48.22 293 THR A N 1
ATOM 2376 C CA . THR A 1 293 ? 51.320 -1.465 -63.163 1.00 48.22 293 THR A CA 1
ATOM 2377 C C . THR A 1 293 ? 52.175 -0.752 -64.210 1.00 48.22 293 THR A C 1
ATOM 2379 O O . THR A 1 293 ? 51.592 -0.235 -65.163 1.00 48.22 293 THR A O 1
ATOM 2382 N N . ARG A 1 294 ? 53.511 -0.802 -64.076 1.00 44.09 294 ARG A N 1
ATOM 2383 C CA . ARG A 1 294 ? 54.568 -0.847 -65.127 1.00 44.09 294 ARG A CA 1
ATOM 2384 C C . ARG A 1 294 ? 55.900 -0.398 -64.505 1.00 44.09 294 ARG A C 1
ATOM 2386 O O . ARG A 1 294 ? 55.893 0.516 -63.701 1.00 44.09 294 ARG A O 1
ATOM 2393 N N . SER A 1 295 ? 57.073 -0.922 -64.838 1.00 42.28 295 SER A N 1
ATOM 2394 C CA . SER A 1 295 ? 57.494 -1.993 -65.742 1.00 42.28 295 SER A CA 1
ATOM 2395 C C . SER A 1 295 ? 58.948 -2.298 -65.381 1.00 42.28 295 SER A C 1
ATOM 2397 O O . SER A 1 295 ? 59.709 -1.369 -65.128 1.00 42.28 295 SER A O 1
ATOM 2399 N N . CYS A 1 296 ? 59.346 -3.568 -65.410 1.00 46.50 296 CYS A N 1
ATOM 2400 C CA . CYS A 1 296 ? 60.750 -3.933 -65.553 1.00 46.50 296 CYS A CA 1
ATOM 2401 C C . CYS A 1 296 ? 61.258 -3.454 -66.920 1.00 46.50 296 CYS A C 1
ATOM 2403 O O . CYS A 1 296 ? 60.588 -3.696 -67.933 1.00 46.50 296 CYS A O 1
ATOM 2405 N N . LYS A 1 297 ? 62.413 -2.795 -66.927 1.00 54.31 297 LYS A N 1
ATOM 2406 C CA . LYS A 1 297 ? 63.588 -3.063 -67.767 1.00 54.31 297 LYS A CA 1
ATOM 2407 C C . LYS A 1 297 ? 64.723 -2.159 -67.310 1.00 54.31 297 LYS A C 1
ATOM 2409 O O . LYS A 1 297 ? 64.430 -0.979 -67.028 1.00 54.31 297 LYS A O 1
#

pLDDT: mean 70.02, std 16.45, range [32.94, 89.06]

Radius of gyration: 38.25 Å; chains: 1; bounding box: 104×52×118 Å

Foldseek 3Di:
DPFDWDAALPPRDIDTVVCCVVPVVWKDQQPDPVNVVVVVVSVVVVDDDPDRHMHTNVVVVVVVVVVVVVCVVVPPPDDDDDDDDDDDDDDPDPPQQPPDWDWDAADDQPQQQAAQQERHGDPAKDFDDLVRQVCCCVVVSYHYHNNHIHHPPDDDVGRDGRPPDTHTDTSVSVVVVVVSVVVVVVVCVVPPVDPVPPPWDDQVLLCVQQVDGPVRLVVVLVVCVVVDDDDPQDHSSLVSSLVRNVVVDVDQSVRSCVSGVRPDDVVNRPPDDPDCVVVVVVVVVPPPDDDDDDDDD

Organism: NCBI:txid392033